Protein AF-A0A1I9G8D0-F1 (afdb_monomer_lite)

Sequence (368 aa):
FCTNLNIDFLTVRLYAGLWVLVISIITVAVDGSRMLRYVTRFTEDIFASLISVIFIAESLRFLYQTFIHNPVANFEFYRHIRQKCELNAFNGERNDSQMMSICNGEPNTALLTTFIMISTFALAYGLRLLRQSYYLGRTLRRALGDFGVLIAIAVVASVAHLLVPDPYLQRLEVPDHFSFTNIEARQHGLFVSAYLPLNQLWVIIVAIVAALLVFILLFVETEITELLLSRKDRCLVKGSGLHWDLLLMGACTLLCSIFGLPWMCAAAVQSLAHCSSLSVPKKTAPGERPGVDYVLEQRVTTIGVSLLMGLFAFGGSYLRLPLASLFGVFLYLGVMNLTGVQFVQRIILFFIPGKYFPDTPYTESVIE

Secondary structure (DSSP, 8-state):
-GGGGT--HHHHHHHHHHHHHHHHHHHHHTTGGGGGGG--HHHHHHHHHHHHHHHHHHHHHHHHHHHHHS----HHHHHHHHHHHHHHHHHT----HHHHHHHT--TTHHHHHHHHHHHHHHHHHHHHHHHHSS-S-HHHHHHHHHSHHHHHHHHHHHHHHHHS-SSSS-B----SS---S-HHHHTTSSSPP----GGGTHHHHHHHHHHHHHHHHHHHHHHHHHHHHS-GGG---SPP-HHHHHHHHHHHHHHHHHHTPPP----HHHHHHHHHHTEEEP-PPTTSPP-EEEE---SHHHHHHHHHHHHHHH-GGG---BHHHHHHHHHHHHHHHHHT-HHHHHHHHTTS-GGG----TTTHHHH-

Organism: Brugia malayi (NCBI:txid6279)

pLDDT: mean 84.12, std 9.57, range [46.19, 97.0]

Foldseek 3Di:
DCVVVVHDPLLLLLLLLVLLLVVLVVCLVVVVLVVCVVVDLVNLLVVLLVVLVVLQVVLVVVLVVLCLLAPADDPVVLVVLLVVVVVCVVVVPPPDPSSVSNNLHDHCQSVVLVVLLQQLLVQLVVLCVLLVDPDDDPVVSLVSNLCRNVVSLVVSQVVCVVVPPDDRFDWDFQDLDDDAPDCVQCVVQFFHDNDDDPVCPVSSVVSSVVSVVVSVVQLVQQSSLQVLLPDVLAVEDDDDDSSVSSSVLSVQSSVCSGRVHDRDHDDNLVSVSVQVSQFDWDPDDPPDDIGTPHGDDDDVVVVVVVVVVVVVSNVRVPRGGRVSSVSSVSNNSSVVSLVPRVVSVVVVVVVPPLVPDDPDPVNVVVVD

InterPro domains:
  IPR003020 Bicarbonate transporter, eukaryotic [PR01231] (33-45)
  IPR003020 Bicarbonate transporter, eukaryotic [PR01231] (54-66)
  IPR003020 Bicarbonate transporter, eukaryotic [PR01231] (146-155)
  IPR003020 Bicarbonate transporter, eukaryotic [PR01231] (216-225)
  IPR003020 Bicarbonate transporter, eukaryotic [PR01231] (230-243)
  IPR003020 Bicarbonate transporter, eukaryotic [PTHR11453] (1-366)
  IPR011531 Bicarbonate transporter-like, transmembrane domain [PF00955] (1-366)

Structure (mmCIF, N/CA/C/O backbone):
data_AF-A0A1I9G8D0-F1
#
_entry.id   AF-A0A1I9G8D0-F1
#
loop_
_atom_site.group_PDB
_atom_site.id
_atom_site.type_symbol
_atom_site.label_atom_id
_atom_site.label_alt_id
_atom_site.label_comp_id
_atom_site.label_asym_id
_atom_site.label_entity_id
_atom_site.label_seq_id
_atom_site.pdbx_PDB_ins_code
_atom_site.Cartn_x
_atom_site.Cartn_y
_atom_site.Cartn_z
_atom_site.occupancy
_atom_site.B_iso_or_equiv
_atom_site.auth_seq_id
_atom_site.auth_comp_id
_atom_site.auth_asym_id
_atom_site.auth_atom_id
_atom_site.pdbx_PDB_model_num
ATOM 1 N N . PHE A 1 1 ? 7.479 12.690 -20.376 1.00 82.00 1 PHE A N 1
ATOM 2 C CA . PHE A 1 1 ? 7.939 14.086 -20.195 1.00 82.00 1 PHE A CA 1
ATOM 3 C C . PHE A 1 1 ? 9.459 14.155 -20.215 1.00 82.00 1 PHE A C 1
ATOM 5 O O . PHE A 1 1 ? 9.991 14.621 -21.210 1.00 82.00 1 PHE A O 1
ATOM 12 N N . CYS A 1 2 ? 10.158 13.622 -19.203 1.00 83.44 2 CYS A N 1
ATOM 13 C CA . CYS A 1 2 ? 11.626 13.701 -19.113 1.00 83.44 2 CYS A CA 1
ATOM 14 C C . CYS A 1 2 ? 12.356 13.093 -20.326 1.00 83.44 2 CYS A C 1
ATOM 16 O O . CYS A 1 2 ? 13.263 13.716 -20.862 1.00 83.44 2 CYS A O 1
ATOM 18 N N . THR A 1 3 ? 11.885 11.944 -20.827 1.00 84.62 3 THR A N 1
ATOM 19 C CA . THR A 1 3 ? 12.408 11.292 -22.044 1.00 84.62 3 THR A CA 1
ATOM 20 C C . THR A 1 3 ? 12.287 12.156 -23.298 1.00 84.62 3 THR A C 1
ATOM 22 O O . THR A 1 3 ? 13.163 12.124 -24.145 1.00 84.62 3 THR A O 1
ATOM 25 N N . ASN A 1 4 ? 11.224 12.955 -23.416 1.00 87.25 4 ASN A N 1
ATOM 26 C CA . ASN A 1 4 ? 10.983 13.789 -24.597 1.00 87.25 4 ASN A CA 1
ATOM 27 C C . ASN A 1 4 ? 11.819 15.075 -24.571 1.00 87.25 4 ASN A C 1
ATOM 29 O O . ASN A 1 4 ? 12.011 15.699 -25.607 1.00 87.25 4 ASN A O 1
ATOM 33 N N . LEU A 1 5 ? 12.282 15.485 -23.388 1.00 83.50 5 LEU A N 1
ATOM 34 C CA . LEU A 1 5 ? 13.085 16.690 -23.185 1.00 83.50 5 LEU A CA 1
ATOM 35 C C . LEU A 1 5 ? 14.582 16.387 -23.012 1.00 83.50 5 LEU A C 1
ATOM 37 O O . LEU A 1 5 ? 15.351 17.318 -22.795 1.00 83.50 5 LEU A O 1
ATOM 41 N N . ASN A 1 6 ? 14.995 15.115 -23.104 1.00 82.88 6 ASN A N 1
ATOM 42 C CA . ASN A 1 6 ? 16.365 14.656 -22.838 1.00 82.88 6 ASN A CA 1
ATOM 43 C C . ASN A 1 6 ? 16.906 15.146 -21.481 1.00 82.88 6 ASN A C 1
ATOM 45 O O . ASN A 1 6 ? 18.046 15.596 -21.378 1.00 82.88 6 ASN A O 1
ATOM 49 N N . ILE A 1 7 ? 16.061 15.093 -20.444 1.00 82.94 7 ILE A N 1
ATOM 50 C CA . ILE A 1 7 ? 16.438 15.440 -19.069 1.00 82.94 7 ILE A CA 1
ATOM 51 C C . ILE A 1 7 ? 16.461 14.166 -18.235 1.00 82.94 7 ILE A C 1
ATOM 53 O O . ILE A 1 7 ? 15.522 13.363 -18.286 1.00 82.94 7 ILE A O 1
ATOM 57 N N . ASP A 1 8 ? 17.485 14.026 -17.397 1.00 84.31 8 ASP A N 1
ATOM 58 C CA . ASP A 1 8 ? 17.560 12.946 -16.424 1.00 84.31 8 ASP A CA 1
ATOM 59 C C . ASP A 1 8 ? 16.394 13.011 -15.434 1.00 84.31 8 ASP A C 1
ATOM 61 O O . ASP A 1 8 ? 16.279 13.916 -14.602 1.00 84.31 8 ASP A O 1
ATOM 65 N N . PHE A 1 9 ? 15.523 12.001 -15.499 1.00 86.31 9 PHE A N 1
ATOM 66 C CA . PHE A 1 9 ? 14.363 11.868 -14.613 1.00 86.31 9 PHE A CA 1
ATOM 67 C C . PHE A 1 9 ? 14.757 11.941 -13.133 1.00 86.31 9 PHE A C 1
ATOM 69 O O . PHE A 1 9 ? 14.052 12.545 -12.325 1.00 86.31 9 PHE A O 1
ATOM 76 N N . LEU A 1 10 ? 15.900 11.345 -12.789 1.00 86.62 10 LEU A N 1
ATOM 77 C CA . LEU A 1 10 ? 16.381 11.259 -11.418 1.00 86.62 10 LEU A CA 1
ATOM 78 C C . LEU A 1 10 ? 16.769 12.635 -10.856 1.00 86.62 10 LEU A C 1
ATOM 80 O O . LEU A 1 10 ? 16.468 12.939 -9.704 1.00 86.62 10 LEU A O 1
ATOM 84 N N . THR A 1 11 ? 17.342 13.490 -11.700 1.00 87.31 11 THR A N 1
ATOM 85 C CA . THR A 1 11 ? 17.692 14.870 -11.366 1.00 87.31 11 THR A CA 1
ATOM 86 C C . THR A 1 11 ? 16.435 15.708 -11.149 1.00 87.31 11 THR A C 1
ATOM 88 O O . THR A 1 11 ? 16.300 16.342 -10.106 1.00 87.31 11 THR A O 1
ATOM 91 N N . VAL A 1 12 ? 15.449 15.643 -12.055 1.00 89.06 12 VAL A N 1
ATOM 92 C CA . VAL A 1 12 ? 14.153 16.344 -11.887 1.00 89.06 12 VAL A CA 1
ATOM 93 C C . VAL A 1 12 ? 13.463 15.929 -10.589 1.00 89.06 12 VAL A C 1
ATOM 95 O O . VAL A 1 12 ? 12.947 16.769 -9.852 1.00 89.06 12 VAL A O 1
ATOM 98 N N . ARG A 1 13 ? 13.491 14.630 -10.283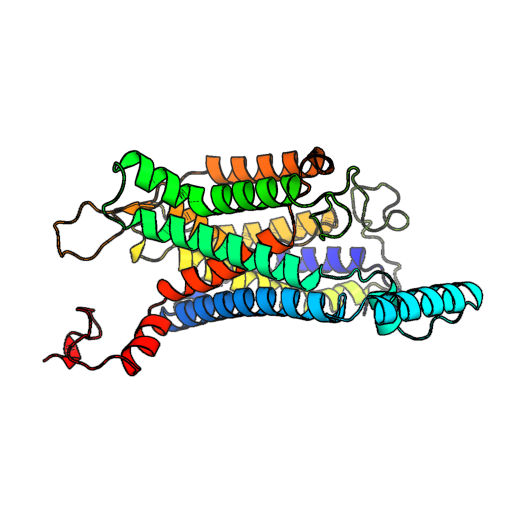 1.00 90.62 13 ARG A N 1
ATOM 99 C CA . ARG A 1 13 ? 12.946 14.072 -9.047 1.00 90.62 13 ARG A CA 1
ATOM 100 C C . ARG A 1 13 ? 13.648 14.623 -7.802 1.00 90.62 13 ARG A C 1
ATOM 102 O O . ARG A 1 13 ? 12.980 14.878 -6.798 1.00 90.62 13 ARG A O 1
ATOM 109 N N . LEU A 1 14 ? 14.966 14.820 -7.845 1.00 91.38 14 LEU A N 1
ATOM 110 C CA . LEU A 1 14 ? 15.706 15.426 -6.739 1.00 91.38 14 LEU A CA 1
ATOM 111 C C . LEU A 1 14 ? 15.190 16.838 -6.441 1.00 91.38 14 LEU A C 1
ATOM 113 O O . LEU A 1 14 ? 14.827 17.118 -5.298 1.00 91.38 14 LEU A O 1
ATOM 117 N N . TYR A 1 15 ? 15.065 17.687 -7.465 1.00 92.75 15 TYR A N 1
ATOM 118 C CA . TYR A 1 15 ? 14.532 19.045 -7.294 1.00 92.75 15 TYR A CA 1
ATOM 119 C C . TYR A 1 15 ? 13.072 19.052 -6.861 1.00 92.75 15 TYR A C 1
ATOM 121 O O . TYR A 1 15 ? 12.703 19.843 -5.998 1.00 92.75 15 TYR A O 1
ATOM 129 N N . ALA A 1 16 ? 12.246 18.153 -7.401 1.00 94.06 16 ALA A N 1
ATOM 130 C CA . ALA A 1 16 ? 10.866 18.021 -6.954 1.00 94.06 16 ALA A CA 1
ATOM 131 C C . ALA A 1 16 ? 10.793 17.654 -5.459 1.00 94.06 16 ALA A C 1
ATOM 133 O O . ALA A 1 16 ? 10.032 18.270 -4.724 1.00 94.06 16 ALA A O 1
ATOM 134 N N . GLY A 1 17 ? 11.631 16.724 -4.984 1.00 95.38 17 GLY A N 1
ATOM 135 C CA . GLY A 1 17 ? 11.708 16.366 -3.561 1.00 95.38 17 GLY A CA 1
ATOM 136 C C . GLY A 1 17 ? 12.188 17.515 -2.666 1.00 95.38 17 GLY A C 1
ATOM 137 O O . GLY A 1 17 ? 11.667 17.698 -1.569 1.00 95.38 17 GLY A O 1
ATOM 138 N N . LEU A 1 18 ? 13.126 18.338 -3.147 1.00 95.31 18 LEU A N 1
ATOM 139 C CA . LEU A 1 18 ? 13.553 19.555 -2.448 1.00 95.31 18 LEU A CA 1
ATOM 140 C C . LEU A 1 18 ? 12.402 20.557 -2.321 1.00 95.31 18 LEU A C 1
ATOM 142 O O . LEU A 1 18 ? 12.164 21.085 -1.235 1.00 95.31 18 LEU A O 1
ATOM 146 N N . TRP A 1 19 ? 11.652 20.780 -3.400 1.00 96.94 19 TRP A N 1
ATOM 147 C CA . TRP A 1 19 ? 10.475 21.643 -3.366 1.00 96.94 19 TRP A CA 1
ATOM 148 C C . TRP A 1 19 ? 9.369 21.095 -2.462 1.00 96.94 19 TRP A C 1
ATOM 150 O O . TRP A 1 19 ? 8.751 21.883 -1.754 1.00 96.94 19 TRP A O 1
ATOM 160 N N . VAL A 1 20 ? 9.157 19.775 -2.411 1.00 96.81 20 VAL A N 1
ATOM 161 C CA . VAL A 1 20 ? 8.205 19.152 -1.472 1.00 96.81 20 VAL A CA 1
ATOM 162 C C . VAL A 1 20 ? 8.574 19.474 -0.019 1.00 96.81 20 VAL A C 1
ATOM 164 O O . VAL A 1 20 ? 7.690 19.868 0.737 1.00 96.81 20 VAL A O 1
ATOM 167 N N . LEU A 1 21 ? 9.857 19.401 0.364 1.00 97.00 21 LEU A N 1
ATOM 168 C CA . LEU A 1 21 ? 10.302 19.793 1.711 1.00 97.00 21 LEU A CA 1
ATOM 169 C C . LEU A 1 21 ? 10.065 21.287 1.993 1.00 97.00 21 LEU A C 1
ATOM 171 O O . LEU A 1 21 ? 9.623 21.663 3.079 1.00 97.00 21 LEU A O 1
ATOM 175 N N . VAL A 1 22 ? 10.356 22.161 1.028 1.00 96.88 22 VAL A N 1
ATOM 176 C CA . VAL A 1 22 ? 10.119 23.606 1.191 1.00 96.88 22 VAL A CA 1
ATOM 177 C C . VAL A 1 22 ? 8.625 23.886 1.371 1.00 96.88 22 VAL A C 1
ATOM 179 O O . VAL A 1 22 ? 8.236 24.599 2.296 1.00 96.88 22 VAL A O 1
ATOM 182 N N . ILE A 1 23 ? 7.778 23.282 0.534 1.00 96.31 23 ILE A N 1
ATOM 183 C CA . ILE A 1 23 ? 6.320 23.421 0.613 1.00 96.31 23 ILE A CA 1
ATOM 184 C C . ILE A 1 23 ? 5.792 22.851 1.938 1.00 96.31 23 ILE A C 1
ATOM 186 O O . ILE A 1 23 ? 4.929 23.479 2.554 1.00 96.31 23 ILE A O 1
ATOM 190 N N . SER A 1 24 ? 6.323 21.725 2.430 1.00 95.25 24 SER A N 1
ATOM 191 C CA . SER A 1 24 ? 5.909 21.164 3.722 1.00 95.25 24 SER A CA 1
ATOM 192 C C . SER A 1 24 ? 6.257 22.093 4.885 1.00 95.25 24 SER A C 1
ATOM 194 O O . SER A 1 24 ? 5.410 22.319 5.744 1.00 95.25 24 SER A O 1
ATOM 196 N N . ILE A 1 25 ? 7.454 22.697 4.895 1.00 96.25 25 ILE A N 1
ATOM 197 C CA . ILE A 1 25 ? 7.856 23.669 5.930 1.00 96.25 25 ILE A CA 1
ATOM 198 C C . ILE A 1 25 ? 6.930 24.891 5.917 1.00 96.25 25 ILE A C 1
ATOM 200 O O . ILE A 1 25 ? 6.445 25.303 6.971 1.00 96.25 25 ILE A O 1
ATOM 204 N N . ILE A 1 26 ? 6.646 25.444 4.733 1.00 95.88 26 ILE A N 1
ATOM 205 C CA . ILE A 1 26 ? 5.729 26.586 4.587 1.00 95.88 26 ILE A CA 1
ATOM 206 C C . ILE A 1 26 ? 4.328 26.211 5.082 1.00 95.88 26 ILE A C 1
ATOM 208 O O . ILE A 1 26 ? 3.710 26.968 5.824 1.00 95.88 26 ILE A O 1
ATOM 212 N N . THR A 1 27 ? 3.838 25.028 4.718 1.00 94.50 27 THR A N 1
ATOM 213 C CA . THR A 1 27 ? 2.502 24.563 5.113 1.00 94.50 27 THR A CA 1
ATOM 214 C C . THR A 1 27 ? 2.399 24.363 6.625 1.00 94.50 27 THR A C 1
ATOM 216 O O . THR A 1 27 ? 1.397 24.754 7.221 1.00 94.50 27 THR A O 1
ATOM 219 N N . VAL A 1 28 ? 3.439 23.819 7.268 1.00 94.44 28 VAL A N 1
ATOM 220 C CA . VAL A 1 28 ? 3.506 23.707 8.734 1.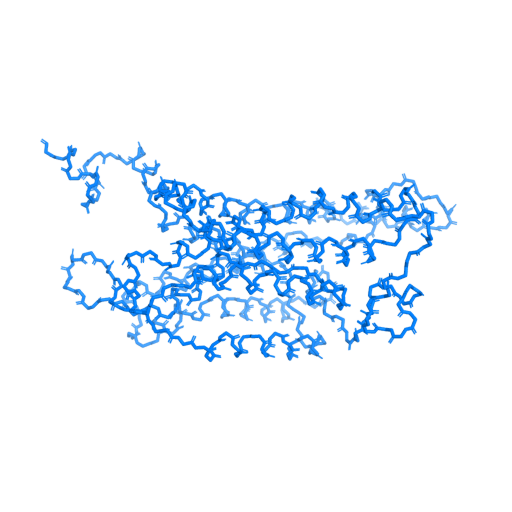00 94.44 28 VAL A CA 1
ATOM 221 C C . VAL A 1 28 ? 3.508 25.090 9.388 1.00 94.44 28 VAL A C 1
ATOM 223 O O . VAL A 1 28 ? 2.783 25.286 10.358 1.00 94.44 28 VAL A O 1
ATOM 226 N N . ALA A 1 29 ? 4.261 26.052 8.845 1.00 94.81 29 ALA A N 1
ATOM 227 C CA . ALA A 1 29 ? 4.336 27.415 9.378 1.00 94.81 29 ALA A CA 1
ATOM 228 C C . ALA A 1 29 ? 3.012 28.198 9.266 1.00 94.81 29 ALA A C 1
ATOM 230 O O . ALA A 1 29 ? 2.778 29.115 10.049 1.00 94.81 29 ALA A O 1
ATOM 231 N N . VAL A 1 30 ? 2.152 27.846 8.304 1.00 94.50 30 VAL A N 1
ATOM 232 C CA . VAL A 1 30 ? 0.836 28.476 8.068 1.00 94.50 30 VAL A CA 1
ATOM 233 C C . VAL A 1 30 ? -0.307 27.705 8.761 1.00 94.50 30 VAL A C 1
ATOM 235 O O . VAL A 1 30 ? -1.481 27.967 8.515 1.00 94.50 30 VAL A O 1
ATOM 238 N N . ASP A 1 31 ? 0.004 26.751 9.641 1.00 90.62 31 ASP A N 1
ATOM 239 C CA . ASP A 1 31 ? -0.982 25.876 10.288 1.00 90.62 31 ASP A CA 1
ATOM 240 C C . ASP A 1 31 ? -1.882 25.118 9.292 1.00 90.62 31 ASP A C 1
ATOM 242 O O . ASP A 1 31 ? -3.102 25.007 9.465 1.00 90.62 31 ASP A O 1
ATOM 246 N N . GLY A 1 32 ? -1.285 24.553 8.236 1.00 84.75 32 GLY A N 1
ATOM 247 C CA . GLY A 1 32 ? -2.007 23.797 7.206 1.00 84.75 32 GLY A CA 1
ATOM 248 C C . GLY A 1 32 ? -2.846 22.629 7.745 1.00 84.75 32 GLY A C 1
ATOM 249 O O . GLY A 1 32 ? -3.901 22.323 7.187 1.00 84.75 32 GLY A O 1
ATOM 250 N N . SER A 1 33 ? -2.465 22.058 8.893 1.00 79.88 33 SER A N 1
ATOM 251 C CA . SER A 1 33 ? -3.223 21.018 9.612 1.00 79.88 33 SER A CA 1
ATOM 252 C C . SER A 1 33 ? -4.650 21.456 9.983 1.00 79.88 33 SER A C 1
ATOM 254 O O . SER A 1 33 ? -5.545 20.625 10.151 1.00 79.88 33 SER A O 1
ATOM 256 N N . ARG A 1 34 ? -4.933 22.768 10.046 1.00 83.44 34 ARG A N 1
ATOM 257 C CA . ARG A 1 34 ? -6.289 23.288 10.277 1.00 83.44 34 ARG A CA 1
ATOM 258 C C . ARG A 1 34 ? -7.274 22.878 9.178 1.00 83.44 34 ARG A C 1
ATOM 260 O O . ARG A 1 34 ? -8.470 22.782 9.471 1.00 83.44 34 ARG A O 1
ATOM 267 N N . MET A 1 35 ? -6.805 22.597 7.957 1.00 81.62 35 MET A N 1
ATOM 268 C CA . MET A 1 35 ? -7.656 22.109 6.862 1.00 81.62 35 MET A CA 1
ATOM 269 C C . MET A 1 35 ? -8.373 20.796 7.208 1.00 81.62 35 MET A C 1
ATOM 271 O O . MET A 1 35 ? -9.460 20.532 6.700 1.00 81.62 35 MET A O 1
ATOM 275 N N . LEU A 1 36 ? -7.835 20.013 8.141 1.00 79.12 36 LEU A N 1
ATOM 276 C CA . LEU A 1 36 ? -8.394 18.722 8.538 1.00 79.12 36 LEU A CA 1
ATOM 277 C C . LEU A 1 36 ? -9.694 18.819 9.312 1.00 79.12 36 LEU A C 1
ATOM 279 O O . LEU A 1 36 ? -10.459 17.863 9.342 1.00 79.12 36 LEU A O 1
ATOM 283 N N . ARG A 1 37 ? -10.015 19.996 9.856 1.00 79.06 37 ARG A N 1
ATOM 284 C CA . ARG A 1 37 ? -11.331 20.240 10.460 1.00 79.06 37 ARG A CA 1
ATOM 285 C C . ARG A 1 37 ? -12.471 20.150 9.443 1.00 79.06 37 ARG A C 1
ATOM 287 O O . ARG A 1 37 ? -13.614 19.970 9.851 1.00 79.06 37 ARG A O 1
ATOM 294 N N . TYR A 1 38 ? -12.178 20.290 8.148 1.00 84.81 38 TYR A N 1
ATOM 295 C CA . TYR A 1 38 ? -13.169 20.129 7.082 1.00 84.81 38 TYR A CA 1
ATOM 296 C C . TYR A 1 38 ? -13.397 18.666 6.695 1.00 84.81 38 TYR A C 1
ATOM 298 O O . TYR A 1 38 ? -14.419 18.352 6.084 1.00 84.81 38 TYR A O 1
ATOM 306 N N . VAL A 1 39 ? -12.478 17.766 7.057 1.00 84.31 39 VAL A N 1
ATOM 307 C CA . VAL A 1 39 ? -12.653 16.332 6.845 1.00 84.31 39 VAL A CA 1
ATOM 308 C C . VAL A 1 39 ? -13.607 15.823 7.919 1.00 84.31 39 VAL A C 1
ATOM 310 O O . VAL A 1 39 ? -13.335 15.877 9.116 1.00 84.31 39 VAL A O 1
ATOM 313 N N . THR A 1 40 ? -14.774 15.367 7.481 1.00 87.31 40 THR A N 1
ATOM 314 C CA . THR A 1 40 ? -15.805 14.817 8.361 1.00 87.31 40 THR A CA 1
ATOM 315 C C . THR A 1 40 ? -15.819 13.295 8.273 1.00 87.31 40 THR A C 1
ATOM 317 O O . THR A 1 40 ? -15.273 12.688 7.348 1.00 87.31 40 THR A O 1
ATOM 320 N N . ARG A 1 41 ? -16.548 12.655 9.192 1.00 81.19 41 ARG A N 1
ATOM 321 C CA . ARG A 1 41 ? -16.787 11.205 9.159 1.00 81.19 41 ARG A CA 1
ATOM 322 C C . ARG A 1 41 ? -17.307 10.717 7.802 1.00 81.19 41 ARG A C 1
ATOM 324 O O . ARG A 1 41 ? -16.972 9.621 7.372 1.00 81.19 41 ARG A O 1
ATOM 331 N N . PHE A 1 42 ? -18.113 11.533 7.124 1.00 84.50 42 PHE A N 1
ATOM 332 C CA . PHE A 1 42 ? -18.657 11.199 5.813 1.00 84.50 42 PHE A CA 1
ATOM 333 C C . PHE A 1 42 ? -17.559 11.061 4.752 1.00 84.50 42 PHE A C 1
ATOM 335 O O . PHE A 1 42 ? -17.514 10.059 4.042 1.00 84.50 42 PHE A O 1
ATOM 342 N N . THR A 1 43 ? -16.638 12.025 4.680 1.00 85.62 43 THR A N 1
ATOM 343 C CA . THR A 1 43 ? -15.519 11.985 3.726 1.00 85.62 43 THR A CA 1
ATOM 344 C C . THR A 1 43 ? -14.548 10.845 4.027 1.00 85.62 43 THR A C 1
ATOM 346 O O . THR A 1 43 ? -14.072 10.192 3.102 1.00 85.62 43 THR A O 1
ATOM 349 N N . GLU A 1 44 ? -14.307 10.550 5.307 1.00 81.62 44 GLU A N 1
ATOM 350 C CA . GLU A 1 44 ? -13.475 9.414 5.722 1.00 81.62 44 GLU A CA 1
ATOM 351 C C . GLU A 1 44 ? -14.062 8.066 5.286 1.00 81.62 44 GLU A C 1
ATOM 353 O O . GLU A 1 44 ? -13.350 7.211 4.759 1.00 81.62 44 GLU A O 1
ATOM 358 N N . ASP A 1 45 ? -15.365 7.870 5.494 1.00 84.88 45 ASP A N 1
ATOM 359 C CA . ASP A 1 45 ? -16.049 6.630 5.134 1.00 84.88 45 ASP A CA 1
ATOM 360 C C . ASP A 1 45 ? -16.112 6.442 3.608 1.00 84.88 45 ASP A C 1
ATOM 362 O O . ASP A 1 45 ? -15.931 5.322 3.122 1.00 84.88 45 ASP A O 1
ATOM 366 N N . ILE A 1 46 ? -16.278 7.529 2.840 1.00 88.19 46 ILE A N 1
ATOM 367 C CA . ILE A 1 46 ? -16.156 7.494 1.373 1.00 88.19 46 ILE A CA 1
ATOM 368 C C . ILE A 1 46 ? -14.752 7.048 0.973 1.00 88.19 46 ILE A C 1
ATOM 370 O O . ILE A 1 46 ? -14.618 6.128 0.167 1.00 88.19 46 ILE A O 1
ATOM 374 N N . PHE A 1 47 ? -13.710 7.644 1.551 1.00 84.62 47 PHE A N 1
ATOM 375 C CA . PHE A 1 47 ? -12.327 7.305 1.225 1.00 84.62 47 PHE A CA 1
ATOM 376 C C . PHE A 1 47 ? -11.997 5.840 1.549 1.00 84.62 47 PHE A C 1
ATOM 378 O O . PHE A 1 47 ? -11.452 5.121 0.710 1.00 84.62 47 PHE A O 1
ATOM 385 N N . ALA A 1 48 ? -12.410 5.355 2.724 1.00 81.88 48 ALA A N 1
ATOM 386 C CA . ALA A 1 48 ? -12.246 3.954 3.107 1.00 81.88 48 ALA A CA 1
ATOM 387 C C . ALA A 1 48 ? -12.998 3.000 2.158 1.00 81.88 48 ALA A C 1
ATOM 389 O O . ALA A 1 48 ? -12.466 1.949 1.781 1.00 81.88 48 ALA A O 1
ATOM 390 N N . SER A 1 49 ? -14.213 3.367 1.732 1.00 86.75 49 SER A N 1
ATOM 391 C CA . SER A 1 49 ? -14.976 2.584 0.753 1.00 86.75 49 SER A CA 1
ATOM 392 C C . SER A 1 49 ? -14.305 2.569 -0.626 1.00 86.75 49 SER A C 1
ATOM 394 O O . SER A 1 49 ? -14.186 1.503 -1.227 1.00 86.75 49 SER A O 1
ATOM 396 N N . LEU A 1 50 ? -13.774 3.709 -1.082 1.00 89.06 50 LEU A N 1
ATOM 397 C CA . LEU A 1 50 ? -13.079 3.842 -2.360 1.00 89.06 50 LEU A CA 1
ATOM 398 C C . LEU A 1 50 ? -11.830 2.960 -2.409 1.00 89.06 50 LEU A C 1
ATOM 400 O O . LEU A 1 50 ? -11.672 2.187 -3.350 1.00 89.06 50 LEU A O 1
ATOM 404 N N . ILE A 1 51 ? -10.976 3.012 -1.380 1.00 86.81 51 ILE A N 1
ATOM 405 C CA . ILE A 1 51 ? -9.778 2.160 -1.318 1.00 86.81 51 ILE A CA 1
ATOM 406 C C . ILE A 1 51 ? -10.162 0.677 -1.345 1.00 86.81 51 ILE A C 1
ATOM 408 O O . ILE A 1 51 ? -9.527 -0.130 -2.022 1.00 86.81 51 ILE A O 1
ATOM 412 N N . SER A 1 52 ? -11.222 0.308 -0.629 1.00 87.69 52 SER A N 1
ATOM 413 C CA . SER A 1 52 ? -11.689 -1.077 -0.596 1.00 87.69 52 SER A CA 1
ATOM 414 C C . SER A 1 52 ? -12.175 -1.553 -1.969 1.00 87.69 52 SER A C 1
ATOM 416 O O . SER A 1 52 ? -11.847 -2.664 -2.385 1.00 87.69 52 SER A O 1
ATOM 418 N N . VAL A 1 53 ? -12.896 -0.698 -2.703 1.00 90.94 53 VAL A N 1
ATOM 419 C CA . VAL A 1 53 ? -13.314 -0.967 -4.088 1.00 90.94 53 VAL A CA 1
ATOM 420 C C . VAL A 1 53 ? -12.104 -1.092 -5.012 1.00 90.94 53 VAL A C 1
ATOM 422 O O . VAL A 1 53 ? -12.078 -2.006 -5.832 1.00 90.94 53 VAL A O 1
ATOM 425 N N . ILE A 1 54 ? -11.081 -0.246 -4.851 1.00 92.38 54 ILE A N 1
ATOM 426 C CA . ILE A 1 54 ? -9.830 -0.339 -5.618 1.00 92.38 54 ILE A CA 1
ATOM 427 C C . ILE A 1 54 ? -9.148 -1.693 -5.383 1.00 92.38 54 ILE A C 1
ATOM 429 O O . ILE A 1 54 ? -8.764 -2.339 -6.351 1.00 92.38 54 ILE A O 1
ATOM 433 N N . PHE A 1 55 ? -9.053 -2.180 -4.141 1.00 90.56 55 PHE A N 1
ATOM 434 C CA . PHE A 1 55 ? -8.450 -3.496 -3.872 1.00 90.56 55 PHE A CA 1
ATOM 435 C C . PHE A 1 55 ? -9.221 -4.661 -4.499 1.00 90.56 55 PHE A C 1
ATOM 437 O O . PHE A 1 55 ? -8.610 -5.591 -5.037 1.00 90.56 55 PHE A O 1
ATOM 444 N N . ILE A 1 56 ? -10.556 -4.616 -4.455 1.00 92.88 56 ILE A N 1
ATOM 445 C CA . ILE A 1 56 ? -11.399 -5.624 -5.111 1.00 92.88 56 ILE A CA 1
ATOM 446 C C . ILE A 1 56 ? -11.200 -5.554 -6.631 1.00 92.88 56 ILE A C 1
ATOM 448 O O . ILE A 1 56 ? -10.970 -6.584 -7.266 1.00 92.88 56 ILE A O 1
ATOM 452 N N . ALA A 1 57 ? -11.232 -4.350 -7.207 1.00 94.88 57 ALA A N 1
ATOM 453 C CA . ALA A 1 57 ? -11.051 -4.132 -8.638 1.00 94.88 57 ALA A CA 1
ATOM 454 C C . ALA A 1 57 ? -9.669 -4.587 -9.123 1.00 94.88 57 ALA A C 1
ATOM 456 O O . ALA A 1 57 ? -9.583 -5.239 -10.158 1.00 94.88 57 ALA A O 1
ATOM 457 N N . GLU A 1 58 ? -8.605 -4.314 -8.367 1.00 93.62 58 GLU A N 1
ATOM 458 C CA . GLU A 1 58 ? -7.244 -4.726 -8.717 1.00 93.62 58 GLU A CA 1
ATOM 459 C C . GLU A 1 58 ? -7.082 -6.251 -8.665 1.00 93.62 58 GLU A C 1
ATOM 461 O O . GLU A 1 58 ? -6.477 -6.847 -9.555 1.00 93.62 58 GLU A O 1
ATOM 466 N N . SER A 1 59 ? -7.712 -6.909 -7.687 1.00 93.94 59 SER A N 1
ATOM 467 C CA . SER A 1 59 ? -7.730 -8.377 -7.600 1.00 93.94 59 SER A CA 1
ATOM 468 C C . SER A 1 59 ? -8.455 -9.010 -8.795 1.00 93.94 59 SER A C 1
ATOM 470 O O . SER A 1 59 ? -7.974 -9.981 -9.380 1.00 93.94 59 SER A O 1
ATOM 472 N N . LEU A 1 60 ? -9.588 -8.430 -9.211 1.00 95.31 60 LEU A N 1
ATOM 473 C CA . LEU A 1 60 ? -10.320 -8.867 -10.405 1.00 95.31 60 LEU A CA 1
ATOM 474 C C . LEU A 1 60 ? -9.563 -8.546 -11.700 1.00 95.31 60 LEU A C 1
ATOM 476 O O . LEU A 1 60 ? -9.570 -9.353 -12.629 1.00 95.31 60 LEU A O 1
ATOM 480 N N . ARG A 1 61 ? -8.882 -7.397 -11.766 1.00 95.12 61 ARG A N 1
ATOM 481 C CA . ARG A 1 61 ? -8.052 -6.997 -12.907 1.00 95.12 61 ARG A CA 1
ATOM 482 C C . ARG A 1 61 ? -6.885 -7.957 -13.099 1.00 95.12 61 ARG A C 1
ATOM 484 O O . ARG A 1 61 ? -6.652 -8.379 -14.229 1.00 95.12 61 ARG A O 1
ATOM 491 N N . PHE A 1 62 ? -6.196 -8.330 -12.022 1.00 92.94 62 PHE A N 1
ATOM 492 C CA . PHE A 1 62 ? -5.131 -9.330 -12.055 1.00 92.94 62 PHE A CA 1
ATOM 493 C C . PHE A 1 62 ? -5.640 -10.672 -12.604 1.00 92.94 62 PHE A C 1
ATOM 495 O O . PHE A 1 62 ? -5.023 -11.262 -13.496 1.00 92.94 62 PHE A O 1
ATOM 502 N N . LEU A 1 63 ? -6.806 -11.123 -12.131 1.00 92.12 63 LEU A N 1
ATOM 503 C CA . LEU A 1 63 ? -7.442 -12.341 -12.627 1.00 92.12 63 LEU A CA 1
ATOM 504 C C . LEU A 1 63 ? -7.746 -12.236 -14.127 1.00 92.12 63 LEU A C 1
ATOM 506 O O . LEU A 1 63 ? -7.350 -13.101 -14.904 1.00 92.12 63 LEU A O 1
ATOM 510 N N . TYR A 1 64 ? -8.392 -11.148 -14.543 1.00 92.75 64 TYR A N 1
ATOM 511 C CA . TYR A 1 64 ? -8.749 -10.892 -15.937 1.00 92.75 64 TYR A CA 1
ATOM 512 C C . TYR A 1 64 ? -7.522 -10.851 -16.859 1.00 92.75 64 TYR A C 1
ATOM 514 O O . TYR A 1 64 ? -7.509 -11.506 -17.900 1.00 92.75 64 TYR A O 1
ATOM 522 N N . GLN A 1 65 ? -6.460 -10.148 -16.457 1.00 90.25 65 GLN A N 1
ATOM 523 C CA . GLN A 1 65 ? -5.193 -10.128 -17.192 1.00 90.25 65 GLN A CA 1
ATOM 524 C C . GLN A 1 65 ? -4.592 -11.533 -17.298 1.00 90.25 65 GLN A C 1
ATOM 526 O O . GLN A 1 65 ? -4.143 -11.925 -18.372 1.00 90.25 65 GLN A O 1
ATOM 531 N N . THR A 1 66 ? -4.659 -12.330 -16.231 1.00 89.00 66 THR A N 1
ATOM 532 C CA . THR A 1 66 ? -4.175 -13.718 -16.244 1.00 89.00 66 THR A CA 1
ATOM 533 C C . THR A 1 66 ? -4.933 -14.589 -17.252 1.00 89.00 66 THR A C 1
ATOM 535 O O . THR A 1 66 ? -4.303 -15.401 -17.929 1.00 89.00 66 THR A O 1
ATOM 538 N N . PHE A 1 67 ? -6.249 -14.397 -17.408 1.00 89.69 67 PHE A N 1
ATOM 539 C CA . PHE A 1 67 ? -7.054 -15.084 -18.431 1.00 89.69 67 PHE A CA 1
ATOM 540 C C . PHE A 1 67 ? -6.748 -14.624 -19.859 1.00 89.69 67 PHE A C 1
ATOM 542 O O . PHE A 1 67 ? -6.840 -15.431 -20.780 1.00 89.69 67 PHE A O 1
ATOM 549 N N . ILE A 1 68 ? -6.375 -13.356 -20.058 1.00 87.62 68 ILE A N 1
ATOM 550 C CA . ILE A 1 68 ? -5.925 -12.870 -21.371 1.00 87.62 68 ILE A CA 1
ATOM 551 C C . ILE A 1 68 ? -4.569 -13.484 -21.730 1.00 87.62 68 ILE A C 1
ATOM 553 O O . ILE A 1 68 ? -4.376 -13.923 -22.861 1.00 87.62 68 ILE A O 1
ATOM 557 N N . HIS A 1 69 ? -3.638 -13.525 -20.774 1.00 84.44 69 HIS A N 1
ATOM 558 C CA . HIS A 1 69 ? -2.311 -14.108 -20.979 1.00 84.44 69 HIS A CA 1
ATOM 559 C C . HIS A 1 69 ? -2.364 -15.635 -21.150 1.00 84.44 69 HIS A C 1
ATOM 561 O O . HIS A 1 69 ? -1.582 -16.195 -21.913 1.00 84.44 69 HIS A O 1
ATOM 567 N N . ASN A 1 70 ? -3.298 -16.308 -20.471 1.00 85.88 70 ASN A N 1
ATOM 568 C CA . ASN A 1 70 ? -3.460 -17.763 -20.492 1.00 85.88 70 ASN A CA 1
ATOM 569 C C . ASN A 1 70 ? -4.924 -18.131 -20.814 1.00 85.88 70 ASN A C 1
ATOM 571 O O . ASN A 1 70 ? -5.678 -18.492 -19.903 1.00 85.88 70 ASN A O 1
ATOM 575 N N . PRO A 1 71 ? -5.360 -18.016 -22.082 1.00 86.38 71 PRO A N 1
ATOM 576 C CA . PRO A 1 71 ? -6.741 -18.298 -22.463 1.00 86.38 71 PRO A CA 1
ATOM 577 C C . PRO A 1 71 ? -7.079 -19.782 -22.290 1.00 86.38 71 PRO A C 1
ATOM 579 O O . PRO A 1 71 ? -6.313 -20.657 -22.676 1.00 86.38 71 PRO A O 1
ATOM 582 N N . VAL A 1 72 ? -8.264 -20.087 -21.759 1.00 86.94 72 VAL A N 1
ATOM 583 C CA . VAL A 1 72 ? -8.713 -21.478 -21.599 1.00 86.94 72 VAL A CA 1
ATOM 584 C C . VAL A 1 72 ? -9.059 -22.055 -22.973 1.00 86.94 72 VAL A C 1
ATOM 586 O O . VAL A 1 72 ? -10.136 -21.808 -23.510 1.00 86.94 72 VAL A O 1
ATOM 589 N N . ALA A 1 73 ? -8.122 -22.803 -23.547 1.00 84.81 73 ALA A N 1
ATOM 590 C CA . ALA A 1 73 ? -8.239 -23.389 -24.875 1.00 84.81 73 ALA A CA 1
ATOM 591 C C . ALA A 1 73 ? -7.668 -24.813 -24.924 1.00 84.81 73 ALA A C 1
ATOM 593 O O . ALA A 1 73 ? -6.933 -25.250 -24.037 1.00 84.81 73 ALA A O 1
ATOM 594 N N . ASN A 1 74 ? -8.011 -25.540 -25.989 1.00 85.31 74 ASN A N 1
ATOM 595 C CA . ASN A 1 74 ? -7.537 -26.904 -26.216 1.00 85.31 74 ASN A CA 1
ATOM 596 C C . ASN A 1 74 ? -6.025 -26.943 -26.480 1.00 85.31 74 ASN A C 1
ATOM 598 O O . ASN A 1 74 ? -5.426 -25.975 -26.945 1.00 85.31 74 ASN A O 1
ATOM 602 N N . PHE A 1 75 ? -5.412 -28.107 -26.275 1.00 82.88 75 PHE A N 1
ATOM 603 C CA . PHE A 1 75 ? -3.979 -28.308 -26.511 1.00 82.88 75 PHE A CA 1
ATOM 604 C C . PHE A 1 75 ? -3.527 -27.928 -27.937 1.00 82.88 75 PHE A C 1
ATOM 606 O O . PHE A 1 75 ? -2.458 -27.346 -28.117 1.00 82.88 75 PHE A O 1
ATOM 613 N N . GLU A 1 76 ? -4.354 -28.188 -28.955 1.00 84.94 76 GLU A N 1
ATOM 614 C CA . GLU A 1 76 ? -4.052 -27.821 -30.348 1.00 84.94 76 GLU A CA 1
ATOM 615 C C . GLU A 1 76 ? -3.893 -26.309 -30.549 1.00 84.94 76 GLU A C 1
ATOM 617 O O . GLU A 1 76 ? -3.014 -25.875 -31.294 1.00 84.94 76 GLU A O 1
ATOM 622 N N . PHE A 1 77 ? -4.686 -25.500 -29.842 1.00 85.38 77 PHE A N 1
ATOM 623 C CA . PHE A 1 77 ? -4.589 -24.042 -29.890 1.00 85.38 77 PHE A CA 1
ATOM 624 C C . PHE A 1 77 ? -3.219 -23.564 -29.395 1.00 85.38 77 PHE A C 1
ATOM 626 O O . PHE A 1 77 ? -2.548 -22.790 -30.081 1.00 85.38 77 PHE A O 1
ATOM 633 N N . TYR A 1 78 ? -2.761 -24.088 -28.255 1.00 81.62 78 TYR A N 1
ATOM 634 C CA . TYR A 1 78 ? -1.446 -23.760 -27.698 1.00 81.62 78 TYR A CA 1
ATOM 635 C C . TYR A 1 78 ? -0.300 -24.216 -28.607 1.00 81.62 78 TYR A C 1
ATOM 637 O O . TYR A 1 78 ? 0.664 -23.474 -28.804 1.00 81.62 78 TYR A O 1
ATOM 645 N N . ARG A 1 79 ? -0.421 -25.393 -29.234 1.00 83.81 79 ARG A N 1
ATOM 646 C CA . ARG A 1 79 ? 0.572 -25.889 -30.200 1.00 83.81 79 ARG A CA 1
ATOM 647 C C . ARG A 1 79 ? 0.699 -24.966 -31.416 1.00 83.81 79 ARG A C 1
ATOM 649 O O . ARG A 1 79 ? 1.814 -24.637 -31.816 1.00 83.81 79 ARG A O 1
ATOM 656 N N . HIS A 1 80 ? -0.428 -24.521 -31.975 1.00 84.81 80 HIS A N 1
ATOM 657 C CA . HIS A 1 80 ? -0.442 -23.600 -33.113 1.00 84.81 80 HIS A CA 1
ATOM 658 C C . HIS A 1 80 ? 0.157 -22.234 -32.777 1.00 84.81 80 HIS A C 1
ATOM 660 O O . HIS A 1 80 ? 0.885 -21.669 -33.596 1.00 84.81 80 HIS A O 1
ATOM 666 N N . ILE A 1 81 ? -0.131 -21.700 -31.589 1.00 82.50 81 ILE A N 1
ATOM 667 C CA . ILE A 1 81 ? 0.446 -20.428 -31.146 1.00 82.50 81 ILE A CA 1
ATOM 668 C C . ILE A 1 81 ? 1.951 -20.559 -30.965 1.00 82.50 81 ILE A C 1
ATOM 670 O O . ILE A 1 81 ? 2.686 -19.742 -31.512 1.00 82.50 81 ILE A O 1
ATOM 674 N N . ARG A 1 82 ? 2.424 -21.609 -30.286 1.00 82.06 82 ARG A N 1
ATOM 675 C CA . ARG A 1 82 ? 3.859 -21.806 -30.052 1.00 82.06 82 ARG A CA 1
ATOM 676 C C . ARG A 1 82 ? 4.647 -21.875 -31.361 1.00 82.06 82 ARG A C 1
ATOM 678 O O . ARG A 1 82 ? 5.651 -21.187 -31.504 1.00 82.06 82 ARG A O 1
ATOM 685 N N . GLN A 1 83 ? 4.116 -22.584 -32.358 1.00 84.00 83 GLN A N 1
ATOM 686 C CA . GLN A 1 83 ? 4.712 -22.644 -33.695 1.00 84.00 83 GLN A CA 1
ATOM 687 C C . GLN A 1 83 ? 4.738 -21.276 -34.402 1.00 84.00 83 GLN A C 1
ATOM 689 O O . GLN A 1 83 ? 5.735 -20.927 -35.032 1.00 84.00 83 GLN A O 1
ATOM 694 N N . LYS A 1 84 ? 3.668 -20.473 -34.294 1.00 82.38 84 LYS A N 1
ATOM 695 C CA . LYS A 1 84 ? 3.650 -19.101 -34.838 1.00 82.38 84 LYS A CA 1
ATOM 696 C C . LYS A 1 84 ? 4.671 -18.198 -34.143 1.00 82.38 84 LYS A C 1
ATOM 698 O O . LYS A 1 84 ? 5.320 -17.397 -34.807 1.00 82.38 84 LYS A O 1
ATOM 703 N N . CYS A 1 85 ? 4.830 -18.336 -32.830 1.00 79.75 85 CYS A N 1
ATOM 704 C CA . CYS A 1 85 ? 5.799 -17.567 -32.054 1.00 79.75 85 CYS A CA 1
ATOM 705 C C . CYS A 1 85 ? 7.243 -17.907 -32.442 1.00 79.75 85 CYS A C 1
ATOM 707 O O . CYS A 1 85 ? 8.052 -16.998 -32.611 1.00 79.75 85 CYS A O 1
ATOM 709 N N . GLU A 1 86 ? 7.551 -19.190 -32.653 1.00 79.62 86 GLU A N 1
ATOM 710 C CA . GLU A 1 86 ? 8.858 -19.634 -33.155 1.00 79.62 86 GLU A CA 1
ATOM 711 C C . GLU A 1 86 ? 9.143 -19.093 -34.565 1.00 79.62 86 GLU A C 1
ATOM 713 O O . GLU A 1 86 ? 10.237 -18.593 -34.825 1.00 79.62 86 GLU A O 1
ATOM 718 N N . LEU A 1 87 ? 8.144 -19.110 -35.456 1.00 80.31 87 LEU A N 1
ATOM 719 C CA . LEU A 1 87 ? 8.272 -18.568 -36.812 1.00 80.31 87 LEU A CA 1
ATOM 720 C C . LEU A 1 87 ? 8.514 -17.048 -36.808 1.00 80.31 87 LEU A C 1
ATOM 722 O O . LEU A 1 87 ? 9.385 -16.551 -37.519 1.00 80.31 87 LEU A O 1
ATOM 726 N N . ASN A 1 88 ? 7.781 -16.306 -35.975 1.00 76.50 88 ASN A N 1
ATOM 727 C CA . ASN A 1 88 ? 7.938 -14.856 -35.850 1.00 76.50 88 ASN A CA 1
ATOM 728 C C . ASN A 1 88 ? 9.287 -14.479 -35.220 1.00 76.50 88 ASN A C 1
ATOM 730 O O . ASN A 1 88 ? 9.907 -13.502 -35.640 1.00 76.50 88 ASN A O 1
ATOM 734 N N . ALA A 1 89 ? 9.767 -15.266 -34.249 1.00 74.31 89 ALA A N 1
ATOM 735 C CA . ALA A 1 89 ? 11.095 -15.089 -33.664 1.00 74.31 89 ALA A CA 1
ATOM 736 C C . ALA A 1 89 ? 12.206 -15.299 -34.705 1.00 74.31 89 ALA A C 1
ATOM 738 O O . ALA A 1 89 ? 13.187 -14.558 -34.701 1.00 74.31 89 ALA A O 1
ATOM 739 N N . PHE A 1 90 ? 12.032 -16.258 -35.620 1.00 76.06 90 PHE A N 1
ATOM 740 C CA . PHE A 1 90 ? 12.961 -16.492 -36.726 1.00 76.06 90 PHE A CA 1
ATOM 741 C C . PHE A 1 90 ? 12.927 -15.368 -37.775 1.00 76.06 90 PHE A C 1
ATOM 743 O O . PHE A 1 90 ? 13.974 -14.934 -38.250 1.00 76.06 90 PHE A O 1
ATOM 750 N N . ASN A 1 91 ? 11.737 -14.858 -38.103 1.00 76.12 91 ASN A N 1
ATOM 751 C CA . ASN A 1 91 ? 11.553 -13.818 -39.122 1.00 76.12 91 ASN A CA 1
ATOM 752 C C . ASN A 1 91 ? 11.865 -12.393 -38.626 1.00 76.12 91 ASN A C 1
ATOM 754 O O . ASN A 1 91 ? 11.909 -11.463 -39.429 1.00 76.12 91 ASN A O 1
ATOM 758 N N . GLY A 1 92 ? 12.074 -12.194 -37.320 1.00 68.81 92 GLY A N 1
ATOM 759 C CA . GLY A 1 92 ? 12.376 -10.880 -36.742 1.00 68.81 92 GLY A CA 1
ATOM 760 C C . GLY A 1 92 ? 11.211 -9.880 -36.790 1.00 68.81 92 GLY A C 1
ATOM 761 O O . GLY A 1 92 ? 11.418 -8.687 -36.562 1.00 68.81 92 GLY A O 1
ATOM 762 N N . GLU A 1 93 ? 9.985 -10.335 -37.066 1.00 65.19 93 GLU A N 1
ATOM 763 C CA . GLU A 1 93 ? 8.800 -9.478 -37.148 1.00 65.19 93 GLU A CA 1
ATOM 764 C C . GLU A 1 93 ? 8.220 -9.217 -35.750 1.00 65.19 93 GLU A C 1
ATOM 766 O O . GLU A 1 93 ? 7.667 -10.095 -35.086 1.00 65.19 93 GLU A O 1
ATOM 771 N N . ARG A 1 94 ? 8.353 -7.974 -35.280 1.00 59.41 94 ARG A N 1
ATOM 772 C CA . ARG A 1 94 ? 8.050 -7.560 -33.902 1.00 59.41 94 ARG A 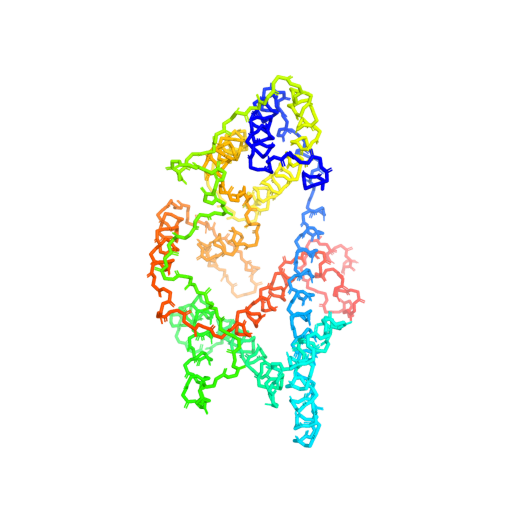CA 1
ATOM 773 C C . ARG A 1 94 ? 6.684 -6.878 -33.772 1.00 59.41 94 ARG A C 1
ATOM 775 O O . ARG A 1 94 ? 6.586 -5.855 -33.101 1.00 59.41 94 ARG A O 1
ATOM 782 N N . ASN A 1 95 ? 5.647 -7.394 -34.433 1.00 53.66 95 ASN A N 1
ATOM 783 C CA . ASN A 1 95 ? 4.473 -6.561 -34.724 1.00 53.66 95 ASN A CA 1
ATOM 784 C C . ASN A 1 95 ? 3.201 -6.783 -33.896 1.00 53.66 95 ASN A C 1
ATOM 786 O O . ASN A 1 95 ? 2.270 -6.023 -34.105 1.00 53.66 95 ASN A O 1
ATOM 790 N N . ASP A 1 96 ? 3.160 -7.659 -32.885 1.00 58.72 96 ASP A N 1
ATOM 791 C CA . ASP A 1 96 ? 2.002 -7.699 -31.970 1.00 58.72 96 ASP A CA 1
ATOM 792 C C . ASP A 1 96 ? 2.392 -7.938 -30.503 1.00 58.72 96 ASP A C 1
ATOM 794 O O . ASP A 1 96 ? 2.833 -9.021 -30.110 1.00 58.72 96 ASP A O 1
ATOM 798 N N . SER A 1 97 ? 2.167 -6.925 -29.657 1.00 58.47 97 SER A N 1
ATOM 799 C CA . SER A 1 97 ? 2.378 -6.989 -28.200 1.00 58.47 97 SER A CA 1
ATOM 800 C C . SER A 1 97 ? 1.459 -8.007 -27.516 1.00 58.47 97 SER A C 1
ATOM 802 O O . SER A 1 97 ? 1.861 -8.654 -26.550 1.00 58.47 97 SER A O 1
ATOM 804 N N . GLN A 1 98 ? 0.245 -8.196 -28.045 1.00 58.88 98 GLN A N 1
ATOM 805 C CA . GLN A 1 98 ? -0.702 -9.196 -27.552 1.00 58.88 98 GLN A CA 1
ATOM 806 C C . GLN A 1 98 ? -0.254 -10.624 -27.886 1.00 58.88 98 GLN A C 1
ATOM 808 O O . GLN A 1 98 ? -0.298 -11.485 -27.008 1.00 58.88 98 GLN A O 1
ATOM 813 N N . MET A 1 99 ? 0.246 -10.863 -29.105 1.00 59.09 99 MET A N 1
ATOM 814 C CA . MET A 1 99 ? 0.717 -12.182 -29.542 1.00 59.09 99 MET A CA 1
ATOM 815 C C . MET A 1 99 ? 1.916 -12.645 -28.705 1.00 59.09 99 MET A C 1
ATOM 817 O O . MET A 1 99 ? 1.901 -13.758 -28.187 1.00 59.09 99 MET A O 1
ATOM 821 N N . MET A 1 100 ? 2.902 -11.765 -28.480 1.00 59.38 100 MET A N 1
ATOM 822 C CA . MET A 1 100 ? 4.084 -12.061 -27.655 1.00 59.38 100 MET A CA 1
ATOM 823 C C . MET A 1 100 ? 3.716 -12.463 -26.218 1.00 59.38 100 MET A C 1
ATOM 825 O O . MET A 1 100 ? 4.368 -13.311 -25.618 1.00 59.38 100 MET A O 1
ATOM 829 N N . SER A 1 101 ? 2.650 -11.877 -25.667 1.00 62.62 101 SER A N 1
ATOM 830 C CA . SER A 1 101 ? 2.198 -12.186 -24.309 1.00 62.62 101 SER A CA 1
ATOM 831 C C . SER A 1 101 ? 1.551 -13.577 -24.204 1.00 62.62 101 SER A C 1
ATOM 833 O O . SER A 1 101 ? 1.684 -14.232 -23.175 1.00 62.62 101 SER A O 1
ATOM 835 N N . ILE A 1 102 ? 0.894 -14.042 -25.274 1.00 70.00 102 ILE A N 1
ATOM 836 C CA . ILE A 1 102 ? 0.234 -15.358 -25.332 1.00 70.00 102 ILE A CA 1
ATOM 837 C C . ILE A 1 102 ? 1.247 -16.465 -25.679 1.00 70.00 102 ILE A C 1
ATOM 839 O O . ILE A 1 102 ? 1.043 -17.619 -25.317 1.00 70.00 102 ILE A O 1
ATOM 843 N N . CYS A 1 103 ? 2.374 -16.128 -26.319 1.00 67.69 103 CYS A N 1
ATOM 844 C CA . CYS A 1 103 ? 3.448 -17.077 -26.645 1.00 67.69 103 CYS A CA 1
ATOM 845 C C . CYS A 1 103 ? 4.031 -17.805 -25.423 1.00 67.69 103 CYS A C 1
ATOM 847 O O . CYS A 1 103 ? 4.471 -18.946 -25.546 1.00 67.69 103 CYS A O 1
ATOM 849 N N . ASN A 1 104 ? 4.021 -17.151 -24.259 1.00 69.94 104 ASN A N 1
ATOM 850 C CA . ASN A 1 104 ? 4.479 -17.720 -22.988 1.00 69.94 104 ASN A CA 1
ATOM 851 C C . ASN A 1 104 ? 3.329 -18.314 -22.159 1.00 69.94 104 ASN A C 1
ATOM 853 O O . ASN A 1 104 ? 3.543 -18.725 -21.020 1.00 69.94 104 ASN A O 1
ATOM 857 N N . GLY A 1 105 ? 2.107 -18.299 -22.696 1.00 71.12 105 GLY A N 1
ATOM 858 C CA . GLY A 1 105 ? 0.926 -18.801 -22.018 1.00 71.12 105 GLY A CA 1
ATOM 859 C C . GLY A 1 105 ? 0.923 -20.324 -21.975 1.00 71.12 105 GLY A C 1
ATOM 860 O O . GLY A 1 105 ? 1.197 -20.988 -22.974 1.00 71.12 105 GLY A O 1
ATOM 861 N N . GLU A 1 106 ? 0.560 -20.877 -20.824 1.00 75.81 106 GLU A N 1
ATOM 862 C CA . GLU A 1 106 ? 0.523 -22.324 -20.592 1.00 75.81 106 GLU A CA 1
ATOM 863 C C . GLU A 1 106 ? -0.913 -22.762 -20.246 1.00 75.81 106 GLU A C 1
ATOM 865 O O . GLU A 1 106 ? -1.691 -21.971 -19.688 1.00 75.81 106 GLU A O 1
ATOM 870 N N . PRO A 1 107 ? -1.319 -23.992 -20.614 1.00 79.75 107 PRO A N 1
ATOM 871 C CA . PRO A 1 107 ? -2.687 -24.458 -20.432 1.00 79.75 107 PRO A CA 1
ATOM 872 C C . PRO A 1 107 ? -3.040 -24.598 -18.950 1.00 79.75 107 PRO A C 1
ATOM 874 O O . PRO A 1 107 ? -2.206 -24.936 -18.116 1.00 79.75 107 PRO A O 1
ATOM 877 N N . ASN A 1 108 ? -4.315 -24.375 -18.618 1.00 84.44 108 ASN A N 1
ATOM 878 C CA . ASN A 1 108 ? -4.892 -24.505 -17.269 1.00 84.44 108 ASN A CA 1
ATOM 879 C C . ASN A 1 108 ? -4.322 -23.571 -16.184 1.00 84.44 108 ASN A C 1
ATOM 881 O O . ASN A 1 108 ? -4.868 -23.538 -15.078 1.00 84.44 108 ASN A O 1
ATOM 885 N N . THR A 1 109 ? -3.312 -22.754 -16.488 1.00 86.31 109 THR A N 1
ATOM 886 C CA . THR A 1 109 ? -2.722 -21.795 -15.543 1.00 86.31 109 THR A CA 1
ATOM 887 C C . THR A 1 109 ? -3.758 -20.809 -15.012 1.00 86.31 109 THR A C 1
ATOM 889 O O . THR A 1 109 ? -3.831 -20.600 -13.805 1.00 86.31 109 THR A O 1
ATOM 892 N N . ALA A 1 110 ? -4.618 -20.257 -15.876 1.00 88.38 110 ALA A N 1
ATOM 893 C CA . ALA A 1 110 ? -5.661 -19.318 -15.454 1.00 88.38 110 ALA A CA 1
ATOM 894 C C . ALA A 1 110 ? -6.679 -19.944 -14.487 1.00 88.38 110 ALA A C 1
ATOM 896 O O . ALA A 1 110 ? -7.079 -19.321 -13.508 1.00 88.38 110 ALA A O 1
ATOM 897 N N . LEU A 1 111 ? -7.079 -21.199 -14.710 1.00 89.94 111 LEU A N 1
ATOM 898 C CA . LEU A 1 111 ? -7.998 -21.886 -13.800 1.00 89.94 111 LEU A CA 1
ATOM 899 C C . LEU A 1 111 ? -7.320 -22.178 -12.458 1.00 89.94 111 LEU A C 1
ATOM 901 O O . LEU A 1 111 ? -7.905 -21.930 -11.403 1.00 89.94 111 LEU A O 1
ATOM 905 N N . LEU A 1 112 ? -6.067 -22.627 -12.476 1.00 89.81 112 LEU A N 1
ATOM 906 C CA . LEU A 1 112 ? -5.311 -22.885 -11.255 1.00 89.81 112 LEU A CA 1
ATOM 907 C C . LEU A 1 112 ? -5.087 -21.606 -10.429 1.00 89.81 112 LEU A C 1
ATOM 909 O O . LEU A 1 112 ? -5.263 -21.629 -9.209 1.00 89.81 112 LEU A O 1
ATOM 913 N N . THR A 1 113 ? -4.759 -20.477 -11.066 1.00 90.62 113 THR A N 1
ATOM 914 C CA . THR A 1 113 ? -4.606 -19.193 -10.363 1.00 90.62 113 THR A CA 1
ATOM 915 C C . THR A 1 113 ? -5.924 -18.726 -9.752 1.00 90.62 113 THR A C 1
ATOM 917 O O . THR A 1 113 ? -5.914 -18.257 -8.611 1.00 90.62 113 THR A O 1
ATOM 920 N N . THR A 1 114 ? -7.063 -18.925 -10.431 1.00 92.50 114 THR A N 1
ATOM 921 C CA . THR A 1 114 ? -8.384 -18.633 -9.841 1.00 92.50 114 THR A CA 1
ATOM 922 C C . THR A 1 114 ? -8.651 -19.473 -8.599 1.00 92.50 114 THR A C 1
ATOM 924 O O . THR A 1 114 ? -9.084 -18.940 -7.576 1.00 92.50 114 THR A O 1
ATOM 927 N N . PHE A 1 115 ? -8.340 -20.770 -8.658 1.00 93.12 115 PHE A N 1
ATOM 928 C CA . PHE A 1 115 ? -8.563 -21.694 -7.557 1.00 93.12 115 PHE A CA 1
ATOM 929 C C . PHE A 1 115 ? -7.716 -21.317 -6.342 1.00 93.12 115 PHE A C 1
ATOM 931 O O . PHE A 1 115 ? -8.232 -21.268 -5.226 1.00 93.12 115 PHE A O 1
ATOM 938 N N . ILE A 1 116 ? -6.440 -20.984 -6.554 1.00 92.88 116 ILE A N 1
ATOM 939 C CA . ILE A 1 116 ? -5.533 -20.523 -5.495 1.00 92.88 116 ILE A CA 1
ATOM 940 C C . ILE A 1 116 ? -6.041 -19.213 -4.884 1.00 92.88 116 ILE A C 1
ATOM 942 O O . ILE A 1 116 ? -6.140 -19.112 -3.663 1.00 92.88 116 ILE A O 1
ATOM 946 N N . MET A 1 117 ? -6.422 -18.235 -5.711 1.00 95.00 117 MET A N 1
ATOM 947 C CA . MET A 1 117 ? -6.924 -16.939 -5.242 1.00 95.00 117 MET A CA 1
ATOM 948 C C . MET A 1 117 ? -8.181 -17.096 -4.371 1.00 95.00 117 MET A C 1
ATOM 950 O O . MET A 1 117 ? -8.241 -16.558 -3.262 1.00 95.00 117 MET A O 1
ATOM 954 N N . ILE A 1 118 ? -9.168 -17.863 -4.848 1.00 96.06 118 ILE A N 1
ATOM 955 C CA . ILE A 1 118 ? -10.422 -18.121 -4.125 1.00 96.06 118 ILE A CA 1
ATOM 956 C C . ILE A 1 118 ? -10.157 -18.941 -2.858 1.00 96.06 118 ILE A C 1
ATOM 958 O O . ILE A 1 118 ? -10.740 -18.644 -1.818 1.00 96.06 118 ILE A O 1
ATOM 962 N N . SER A 1 119 ? -9.256 -19.925 -2.910 1.00 95.25 119 SER A N 1
ATOM 963 C CA . SER A 1 119 ? -8.896 -20.743 -1.745 1.00 95.25 119 SER A C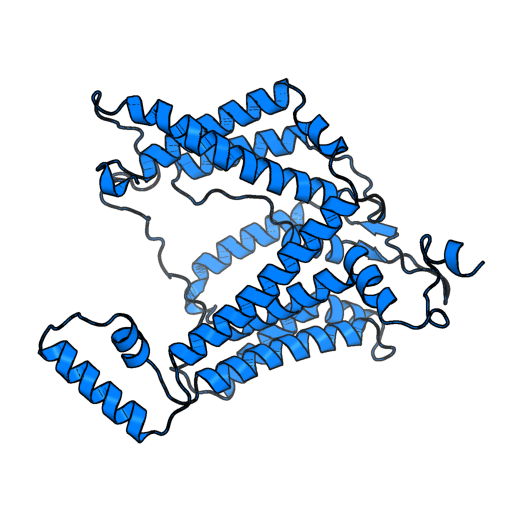A 1
ATOM 964 C C . SER A 1 119 ? -8.258 -19.905 -0.641 1.00 95.25 119 SER A C 1
ATOM 966 O O . SER A 1 119 ? -8.661 -20.021 0.518 1.00 95.25 119 SER A O 1
ATOM 968 N N . THR A 1 120 ? -7.320 -19.012 -0.977 1.00 95.56 120 THR A N 1
ATOM 969 C CA . THR A 1 120 ? -6.713 -18.112 0.015 1.00 95.56 120 THR A CA 1
ATOM 970 C C . THR A 1 120 ? -7.752 -17.164 0.609 1.00 95.56 120 THR A C 1
ATOM 972 O O . THR A 1 120 ? -7.792 -16.999 1.829 1.00 95.56 120 THR A O 1
ATOM 975 N N . PHE A 1 121 ? -8.632 -16.589 -0.220 1.00 95.88 121 PHE A N 1
ATOM 976 C CA . PHE A 1 121 ? -9.733 -15.741 0.249 1.00 95.88 121 PHE A CA 1
ATOM 977 C C . PHE A 1 121 ? -10.672 -16.494 1.204 1.00 95.88 121 PHE A C 1
ATOM 979 O O . PHE A 1 121 ? -10.934 -16.027 2.313 1.00 95.88 121 PHE A O 1
ATOM 986 N N . ALA A 1 122 ? -11.150 -17.673 0.797 1.00 96.31 122 ALA A N 1
ATOM 987 C CA . ALA A 1 122 ? -12.099 -18.473 1.562 1.00 96.31 122 ALA A CA 1
ATOM 988 C C . ALA A 1 122 ? -11.499 -18.957 2.887 1.00 96.31 122 ALA A C 1
ATOM 990 O O . ALA A 1 122 ? -12.168 -18.898 3.917 1.00 96.31 122 ALA A O 1
ATOM 991 N N . LEU A 1 123 ? -10.231 -19.379 2.888 1.00 96.19 123 LEU A N 1
ATOM 992 C CA . LEU A 1 123 ? -9.539 -19.812 4.099 1.00 96.19 123 LEU A CA 1
ATOM 993 C C . LEU A 1 123 ? -9.293 -18.640 5.060 1.00 96.19 123 LEU A C 1
ATOM 995 O O . LEU A 1 123 ? -9.568 -18.765 6.254 1.00 96.19 123 LEU A O 1
ATOM 999 N N . ALA A 1 124 ? -8.846 -17.484 4.556 1.00 93.94 124 ALA A N 1
ATOM 1000 C CA . ALA A 1 124 ? -8.668 -16.282 5.372 1.00 93.94 124 ALA A CA 1
ATOM 1001 C C . ALA A 1 124 ? -10.003 -15.808 5.977 1.00 93.94 124 ALA A C 1
ATOM 1003 O O . ALA A 1 124 ? -10.084 -15.523 7.176 1.00 93.94 124 ALA A O 1
ATOM 1004 N N . TYR A 1 125 ? -11.070 -15.791 5.174 1.00 92.69 125 TYR A N 1
ATOM 1005 C CA . TYR A 1 125 ? -12.414 -15.446 5.632 1.00 92.69 125 TYR A CA 1
ATOM 1006 C C . TYR A 1 125 ? -12.973 -16.477 6.626 1.00 92.69 125 TYR A C 1
ATOM 1008 O O . TYR A 1 125 ? -13.541 -16.105 7.652 1.00 92.69 125 TYR A O 1
ATOM 1016 N N . GLY A 1 126 ? -12.739 -17.770 6.399 1.00 93.00 126 GLY A N 1
ATOM 1017 C CA . GLY A 1 126 ? -13.115 -18.844 7.319 1.00 93.00 126 GLY A CA 1
ATOM 1018 C C . GLY A 1 126 ? -12.425 -18.726 8.680 1.00 93.00 126 GLY A C 1
ATOM 1019 O O . GLY A 1 126 ? -13.087 -18.797 9.716 1.00 93.00 126 GLY A O 1
ATOM 1020 N N . LEU A 1 127 ? -11.116 -18.453 8.708 1.00 92.19 127 LEU A N 1
ATOM 1021 C CA . LEU A 1 127 ? -10.369 -18.204 9.951 1.00 92.19 127 LEU A CA 1
ATOM 1022 C C . LEU A 1 127 ? -10.876 -16.947 10.679 1.00 92.19 127 LEU A C 1
ATOM 1024 O O . LEU A 1 127 ? -10.939 -16.917 11.914 1.00 92.19 127 LEU A O 1
ATOM 1028 N N . ARG A 1 128 ? -11.328 -15.934 9.929 1.00 87.50 128 ARG A N 1
ATOM 1029 C CA . ARG A 1 128 ? -11.990 -14.752 10.494 1.00 87.50 128 ARG A CA 1
ATOM 1030 C C . ARG A 1 128 ? -13.341 -15.090 11.129 1.00 87.50 128 ARG A C 1
ATOM 1032 O O . ARG A 1 128 ? -13.611 -14.611 12.230 1.00 87.50 128 ARG A O 1
ATOM 1039 N N . LEU A 1 129 ? -14.161 -15.919 10.488 1.00 88.50 129 LEU A N 1
ATOM 1040 C CA . LEU A 1 129 ? -15.430 -16.395 11.053 1.00 88.50 129 LEU A CA 1
ATOM 1041 C C . LEU A 1 129 ? -15.200 -17.257 12.302 1.00 88.50 129 LEU A C 1
ATOM 1043 O O . LEU A 1 129 ? -15.892 -17.089 13.309 1.00 88.50 129 LEU A O 1
ATOM 1047 N N . LEU A 1 130 ? -14.172 -18.112 12.290 1.00 89.38 130 LEU A N 1
ATOM 1048 C CA . LEU A 1 130 ? -13.798 -18.927 13.447 1.00 89.38 130 LEU A CA 1
ATOM 1049 C C . LEU A 1 130 ? -13.484 -18.066 14.675 1.00 89.38 130 LEU A C 1
ATOM 1051 O O . LEU A 1 130 ? -13.892 -18.435 15.776 1.00 89.38 130 LEU A O 1
ATOM 1055 N N . ARG A 1 131 ? -12.877 -16.881 14.496 1.00 84.81 131 ARG A N 1
ATOM 1056 C CA . ARG A 1 131 ? -12.630 -15.913 15.583 1.00 84.81 131 ARG A CA 1
ATOM 1057 C C . ARG A 1 131 ? -13.905 -15.516 16.339 1.00 84.81 131 ARG A C 1
ATOM 1059 O O . ARG A 1 131 ? -13.848 -15.281 17.547 1.00 84.81 131 ARG A O 1
ATOM 1066 N N . GLN A 1 132 ? -15.026 -15.396 15.632 1.00 80.25 132 GLN A N 1
ATOM 1067 C CA . GLN A 1 132 ? -16.325 -15.008 16.195 1.00 80.25 132 GLN A CA 1
ATOM 1068 C C . GLN A 1 132 ? -17.149 -16.218 16.649 1.00 80.25 132 GLN A C 1
ATOM 1070 O O . GLN A 1 132 ? -17.992 -16.087 17.533 1.00 80.25 132 GLN A O 1
ATOM 1075 N N . SER A 1 133 ? -16.872 -17.395 16.090 1.00 85.50 133 SER A N 1
ATOM 1076 C CA . SER A 1 133 ? -17.587 -18.630 16.398 1.00 85.50 133 SER A CA 1
ATOM 1077 C C . SER A 1 133 ? -17.404 -19.093 17.847 1.00 85.50 133 SER A C 1
ATOM 1079 O O . SER A 1 133 ? -16.435 -18.735 18.516 1.00 85.50 133 SER A O 1
ATOM 1081 N N . TYR A 1 134 ? -18.313 -19.939 18.325 1.00 83.94 134 TYR A N 1
ATOM 1082 C CA . TYR A 1 134 ? -18.219 -20.576 19.643 1.00 83.94 134 TYR A CA 1
ATOM 1083 C C . TYR A 1 134 ? -17.258 -21.774 19.670 1.00 83.94 134 TYR A C 1
ATOM 1085 O O . TYR A 1 134 ? -17.016 -22.342 20.733 1.00 83.94 134 TYR A O 1
ATOM 1093 N N . TYR A 1 135 ? -16.714 -22.163 18.514 1.00 84.75 135 TYR A N 1
ATOM 1094 C CA . TYR A 1 135 ? -15.784 -23.277 18.396 1.00 84.75 135 TYR A CA 1
ATOM 1095 C C . TYR A 1 135 ? -14.376 -22.864 18.865 1.00 84.75 135 TYR A C 1
ATOM 1097 O O . TYR A 1 135 ? -13.945 -21.731 18.651 1.00 84.75 135 TYR A O 1
ATOM 1105 N N . LEU A 1 136 ? -13.642 -23.821 19.451 1.00 87.94 136 LEU A N 1
ATOM 1106 C CA . LEU A 1 136 ? -12.279 -23.687 19.997 1.00 87.94 136 LEU A CA 1
ATOM 1107 C C . LEU A 1 136 ? -12.154 -22.833 21.275 1.00 87.94 136 LEU A C 1
ATOM 1109 O O . LEU A 1 136 ? -12.949 -21.946 21.578 1.00 87.94 136 LEU A O 1
ATOM 1113 N N . GLY A 1 137 ? -11.094 -23.097 22.046 1.00 86.88 137 GLY A N 1
ATOM 1114 C CA . GLY A 1 137 ? -10.773 -22.326 23.248 1.00 86.88 137 GLY A CA 1
ATOM 1115 C C . GLY A 1 137 ? -10.457 -20.856 22.940 1.00 86.88 137 GLY A C 1
ATOM 1116 O O . GLY A 1 137 ? -9.901 -20.524 21.891 1.00 86.88 137 GLY A O 1
ATOM 1117 N N . ARG A 1 138 ? -10.759 -19.957 23.890 1.00 82.81 138 ARG A N 1
ATOM 1118 C CA . ARG A 1 138 ? -10.611 -18.491 23.748 1.00 82.81 138 ARG A CA 1
ATOM 1119 C C . ARG A 1 138 ? -9.235 -18.056 23.234 1.00 82.81 138 ARG A C 1
ATOM 1121 O O . ARG A 1 138 ? -9.169 -17.132 22.427 1.00 82.81 138 ARG A O 1
ATOM 1128 N N . THR A 1 139 ? -8.163 -18.686 23.711 1.00 83.88 139 THR A N 1
ATOM 1129 C CA . THR A 1 139 ? -6.781 -18.349 23.340 1.00 83.88 139 THR A CA 1
ATOM 1130 C C . THR A 1 139 ? -6.480 -18.737 21.895 1.00 83.88 139 THR A C 1
ATOM 1132 O O . THR A 1 139 ? -6.046 -17.894 21.115 1.00 83.88 139 THR A O 1
ATOM 1135 N N . LEU A 1 140 ? -6.795 -19.979 21.513 1.00 86.75 140 LEU A N 1
ATOM 1136 C CA . LEU A 1 140 ? -6.563 -20.493 20.162 1.00 86.75 140 LEU A CA 1
ATOM 1137 C C . LEU A 1 140 ? -7.401 -19.741 19.120 1.00 86.75 140 LEU A C 1
ATOM 1139 O O . LEU A 1 140 ? -6.883 -19.337 18.086 1.00 86.75 140 LEU A O 1
ATOM 1143 N N . ARG A 1 141 ? -8.675 -19.475 19.424 1.00 86.62 141 ARG A N 1
ATOM 1144 C CA . ARG A 1 141 ? -9.584 -18.719 18.554 1.00 86.62 141 ARG A CA 1
ATOM 1145 C C . ARG A 1 141 ? -9.080 -17.300 18.256 1.00 86.62 141 ARG A C 1
ATOM 1147 O O . ARG A 1 141 ? -9.238 -16.810 17.141 1.00 86.62 141 ARG A O 1
ATOM 1154 N N . ARG A 1 142 ? -8.474 -16.635 19.247 1.00 82.25 142 ARG A N 1
ATOM 1155 C CA . ARG A 1 142 ? -7.845 -15.317 19.058 1.00 82.25 142 ARG A CA 1
ATOM 1156 C C . ARG A 1 142 ? -6.595 -15.423 18.196 1.00 82.25 142 ARG A C 1
ATOM 1158 O O . ARG A 1 142 ? -6.519 -14.728 17.194 1.00 82.25 142 ARG A O 1
ATOM 1165 N N . ALA A 1 143 ? -5.699 -16.359 18.517 1.00 84.38 143 ALA A N 1
ATOM 1166 C CA . ALA A 1 143 ? -4.478 -16.581 17.747 1.00 84.38 143 ALA A CA 1
ATOM 1167 C C . ALA A 1 143 ? -4.768 -16.889 16.264 1.00 84.38 143 ALA A C 1
ATOM 1169 O O . ALA A 1 143 ? -4.207 -16.241 15.386 1.00 84.38 143 ALA A O 1
ATOM 1170 N N . LEU A 1 144 ? -5.700 -17.804 15.970 1.00 86.75 144 LEU A N 1
ATOM 1171 C CA . LEU A 1 144 ? -6.102 -18.131 14.594 1.00 86.75 144 LEU A CA 1
ATOM 1172 C C . LEU A 1 144 ? -6.766 -16.953 13.871 1.00 86.75 144 LEU A C 1
ATOM 1174 O O . LEU A 1 144 ? -6.591 -16.795 12.668 1.00 86.75 144 LEU 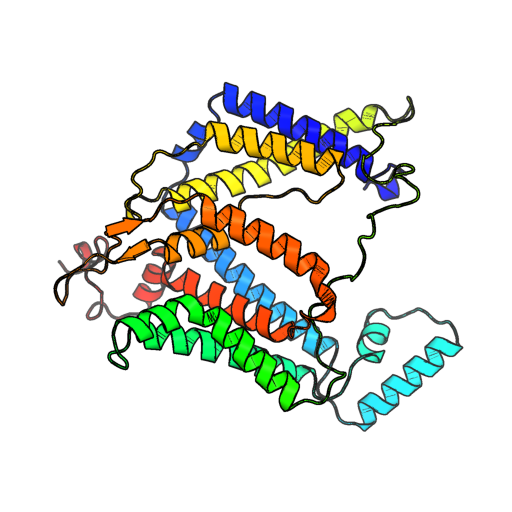A O 1
ATOM 1178 N N . GLY A 1 145 ? -7.513 -16.118 14.595 1.00 81.94 145 GLY A N 1
ATOM 1179 C CA . GLY A 1 145 ? -8.141 -14.927 14.033 1.00 81.94 145 GLY A CA 1
ATOM 1180 C C . GLY A 1 145 ? -7.163 -13.790 13.729 1.00 81.94 145 GLY A C 1
ATOM 1181 O O . GLY A 1 145 ? -7.423 -13.014 12.811 1.00 81.94 145 GLY A O 1
ATOM 1182 N N . ASP A 1 146 ? -6.071 -13.674 14.488 1.00 83.06 146 ASP A N 1
ATOM 1183 C CA . ASP A 1 146 ? -5.054 -12.630 14.311 1.00 83.06 146 ASP A CA 1
ATOM 1184 C C . ASP A 1 146 ? -3.993 -13.043 13.273 1.00 83.06 146 ASP A C 1
ATOM 1186 O O . ASP A 1 146 ? -3.616 -12.238 12.424 1.00 83.06 146 ASP A O 1
ATOM 1190 N N . PHE A 1 147 ? -3.583 -14.317 13.256 1.00 87.19 147 PHE A N 1
ATOM 1191 C CA . PHE A 1 147 ? -2.660 -14.873 12.254 1.00 87.19 147 PHE A CA 1
ATOM 1192 C C . PHE A 1 147 ? -3.360 -15.447 11.014 1.00 87.19 147 PHE A C 1
ATOM 1194 O O . PHE A 1 147 ? -2.700 -16.020 10.148 1.00 87.19 147 PHE A O 1
ATOM 1201 N N . GLY A 1 148 ? -4.684 -15.301 10.900 1.00 88.25 148 GLY A N 1
ATOM 1202 C CA . GLY A 1 148 ? -5.488 -16.009 9.902 1.00 88.25 148 GLY A CA 1
ATOM 1203 C C . GLY A 1 148 ? -5.040 -15.784 8.458 1.00 88.25 148 GLY A C 1
ATOM 1204 O O . GLY A 1 148 ? -4.935 -16.735 7.692 1.00 88.25 148 GLY A O 1
ATOM 1205 N N . VAL A 1 149 ? -4.687 -14.545 8.102 1.00 90.19 149 VAL A N 1
ATOM 1206 C CA . VAL A 1 149 ? -4.181 -14.208 6.759 1.00 90.19 149 VAL A CA 1
ATOM 1207 C C . VAL A 1 149 ? -2.836 -14.886 6.479 1.00 90.19 149 VAL A C 1
ATOM 1209 O O . VAL A 1 149 ? -2.653 -15.466 5.413 1.00 90.19 149 VAL A O 1
ATOM 1212 N N . LEU A 1 150 ? -1.909 -14.858 7.441 1.00 90.38 150 LEU A N 1
ATOM 1213 C CA . LEU A 1 150 ? -0.590 -15.482 7.301 1.00 90.38 150 LEU A CA 1
ATOM 1214 C C . LEU A 1 150 ? -0.709 -17.006 7.168 1.00 90.38 150 LEU A C 1
ATOM 1216 O O . LEU A 1 150 ? -0.085 -17.599 6.291 1.00 90.38 150 LEU A O 1
ATOM 1220 N N . ILE A 1 151 ? -1.544 -17.625 8.008 1.00 92.44 151 ILE A N 1
ATOM 1221 C CA . ILE A 1 151 ? -1.830 -19.063 7.959 1.00 92.44 151 ILE A CA 1
ATOM 1222 C C . ILE A 1 151 ? -2.454 -19.423 6.609 1.00 92.44 151 ILE A C 1
ATOM 1224 O O . ILE A 1 151 ? -2.044 -20.407 6.002 1.00 92.44 151 ILE A O 1
ATOM 1228 N N . ALA A 1 152 ? -3.393 -18.617 6.105 1.00 94.06 152 ALA A N 1
ATOM 1229 C CA . ALA A 1 152 ? -4.024 -18.865 4.814 1.00 94.06 152 ALA A CA 1
ATOM 1230 C C . ALA A 1 152 ? -3.011 -18.847 3.659 1.00 94.06 152 ALA A C 1
ATOM 1232 O O . ALA A 1 152 ? -3.004 -19.775 2.852 1.00 94.06 152 ALA A O 1
ATOM 1233 N N . ILE A 1 153 ? -2.114 -17.853 3.618 1.00 92.12 153 ILE A N 1
ATOM 1234 C CA . ILE A 1 153 ? -1.033 -17.803 2.622 1.00 92.12 153 ILE A CA 1
ATOM 1235 C C . ILE A 1 153 ? -0.133 -19.038 2.752 1.00 92.12 153 ILE A C 1
ATOM 1237 O O . ILE A 1 153 ? 0.124 -19.702 1.755 1.00 92.12 153 ILE A O 1
ATOM 1241 N N . ALA A 1 154 ? 0.333 -19.370 3.960 1.00 91.56 154 ALA A N 1
ATOM 1242 C CA . ALA A 1 154 ? 1.269 -20.475 4.175 1.00 91.56 154 ALA A CA 1
ATOM 1243 C C . ALA A 1 154 ? 0.667 -21.840 3.805 1.00 91.56 154 ALA A C 1
ATOM 1245 O O . ALA A 1 154 ? 1.323 -22.658 3.158 1.00 91.56 154 ALA A O 1
ATOM 1246 N N . VAL A 1 155 ? -0.593 -22.082 4.175 1.00 93.00 155 VAL A N 1
ATOM 1247 C CA . VAL A 1 155 ? -1.301 -23.326 3.851 1.00 93.00 155 VAL A CA 1
ATOM 1248 C C . VAL A 1 155 ? -1.537 -23.418 2.348 1.00 93.00 155 VAL A C 1
ATOM 1250 O O . VAL A 1 155 ? -1.172 -24.420 1.747 1.00 93.00 155 VAL A O 1
ATOM 1253 N N . VAL A 1 156 ? -2.076 -22.377 1.708 1.00 92.69 156 VAL A N 1
ATOM 1254 C CA . VAL A 1 156 ? -2.356 -22.444 0.266 1.00 92.69 156 VAL A CA 1
ATOM 1255 C C . VAL A 1 156 ? -1.065 -22.503 -0.551 1.00 92.69 156 VAL A C 1
ATOM 1257 O O . VAL A 1 156 ? -0.992 -23.270 -1.506 1.00 92.69 156 VAL A O 1
ATOM 1260 N N . ALA A 1 157 ? -0.024 -21.764 -0.161 1.00 88.81 157 ALA A N 1
ATOM 1261 C CA . ALA A 1 157 ? 1.273 -21.810 -0.831 1.00 88.81 157 ALA A CA 1
ATOM 1262 C C . ALA A 1 157 ? 1.964 -23.174 -0.679 1.00 88.81 157 ALA A C 1
ATOM 1264 O O . ALA A 1 157 ? 2.482 -23.696 -1.664 1.00 88.81 157 ALA A O 1
ATOM 1265 N N . SER A 1 158 ? 1.944 -23.778 0.515 1.00 88.50 158 SER A N 1
ATOM 1266 C CA . SER A 1 158 ? 2.521 -25.116 0.718 1.00 88.50 158 SER A CA 1
ATOM 1267 C C . SER A 1 158 ? 1.751 -26.191 -0.047 1.00 88.50 158 SER A C 1
ATOM 1269 O O . SER A 1 158 ? 2.364 -27.014 -0.720 1.00 88.50 158 SER A O 1
ATOM 1271 N N . VAL A 1 159 ? 0.417 -26.145 -0.026 1.00 89.12 159 VAL A N 1
ATOM 1272 C CA . VAL A 1 159 ? -0.446 -27.036 -0.815 1.00 89.12 159 VAL A CA 1
ATOM 1273 C C . VAL A 1 159 ? -0.165 -26.874 -2.311 1.00 89.12 159 VAL A C 1
ATOM 1275 O O . VAL A 1 159 ? 0.056 -27.872 -2.991 1.00 89.12 159 VAL A O 1
ATOM 1278 N N . ALA A 1 160 ? -0.091 -25.643 -2.823 1.00 86.50 160 ALA A N 1
ATOM 1279 C CA . ALA A 1 160 ? 0.228 -25.389 -4.226 1.00 86.50 160 ALA A CA 1
ATOM 1280 C C . ALA A 1 160 ? 1.606 -25.952 -4.614 1.00 86.50 160 ALA A C 1
ATOM 1282 O O . ALA A 1 160 ? 1.720 -26.602 -5.646 1.00 86.50 160 ALA A O 1
ATOM 1283 N N . HIS A 1 161 ? 2.622 -25.776 -3.765 1.00 83.31 161 HIS A N 1
ATOM 1284 C CA . HIS A 1 161 ? 3.970 -26.293 -4.014 1.00 83.31 161 HIS A CA 1
ATOM 1285 C C . HIS A 1 161 ? 4.053 -27.831 -3.952 1.00 83.31 161 HIS A C 1
ATOM 1287 O O . HIS A 1 161 ? 4.885 -28.432 -4.625 1.00 83.31 161 HIS A O 1
ATOM 1293 N N . LEU A 1 162 ? 3.232 -28.489 -3.126 1.00 85.19 162 LEU A N 1
ATOM 1294 C CA . LEU A 1 162 ? 3.227 -29.953 -3.004 1.00 85.19 162 LEU A CA 1
ATOM 1295 C C . LEU A 1 162 ? 2.418 -30.638 -4.112 1.00 85.19 162 LEU A C 1
ATOM 1297 O O . LEU A 1 162 ? 2.806 -31.709 -4.572 1.00 85.19 162 LEU A O 1
ATOM 1301 N N . LEU A 1 163 ? 1.288 -30.051 -4.516 1.00 83.12 163 LEU A N 1
ATOM 1302 C CA . LEU A 1 163 ? 0.385 -30.646 -5.507 1.00 83.12 163 LEU A CA 1
ATOM 1303 C C . LEU A 1 163 ? 0.738 -30.295 -6.954 1.00 83.12 163 LEU A C 1
ATOM 1305 O O . LEU A 1 163 ? 0.365 -31.045 -7.854 1.00 83.12 163 LEU A O 1
ATOM 1309 N N . VAL A 1 164 ? 1.420 -29.174 -7.193 1.00 76.81 164 VAL A N 1
ATOM 1310 C CA . VAL A 1 164 ? 1.725 -28.689 -8.544 1.00 76.81 164 VAL A CA 1
ATOM 1311 C C . VAL A 1 164 ? 3.244 -28.668 -8.740 1.00 76.81 164 VAL A C 1
ATOM 1313 O O . VAL A 1 164 ? 3.898 -27.751 -8.248 1.00 76.81 164 VAL A O 1
ATOM 1316 N N . PRO A 1 165 ? 3.838 -29.657 -9.438 1.00 62.31 165 PRO A N 1
ATOM 1317 C CA . PRO A 1 165 ? 5.244 -29.588 -9.827 1.00 62.31 165 PRO A CA 1
ATOM 1318 C C . PRO A 1 165 ? 5.443 -28.424 -10.814 1.00 62.31 165 PRO A C 1
ATOM 1320 O O . PRO A 1 165 ? 4.853 -28.395 -11.893 1.00 62.31 165 PRO A O 1
ATOM 1323 N N . ASP A 1 166 ? 6.228 -27.432 -10.394 1.00 56.31 166 ASP A N 1
ATOM 1324 C CA . ASP A 1 166 ? 6.383 -26.121 -11.038 1.00 56.31 166 ASP A CA 1
ATOM 1325 C C . ASP A 1 166 ? 6.896 -26.181 -12.474 1.00 56.31 166 ASP A C 1
ATOM 1327 O O . ASP A 1 166 ? 7.922 -26.814 -12.736 1.00 56.31 166 ASP A O 1
ATOM 1331 N N . PRO A 1 167 ? 6.233 -25.459 -13.396 1.00 54.66 167 PRO A N 1
ATOM 1332 C CA . PRO A 1 167 ? 6.796 -24.186 -13.882 1.00 54.66 167 PRO A CA 1
ATOM 1333 C C . PRO A 1 167 ? 5.802 -23.017 -14.076 1.00 54.66 167 PRO A C 1
ATOM 1335 O O . PRO A 1 167 ? 6.230 -21.927 -14.442 1.00 54.66 167 PRO A O 1
ATOM 1338 N N . TYR A 1 168 ? 4.493 -23.197 -13.877 1.00 64.69 168 TYR A N 1
ATOM 1339 C CA . TYR A 1 168 ? 3.513 -22.316 -14.545 1.00 64.69 168 TYR A CA 1
ATOM 1340 C C . TYR A 1 168 ? 2.881 -21.218 -13.687 1.00 64.69 168 TYR A C 1
ATOM 1342 O O . TYR A 1 168 ? 2.190 -20.348 -14.217 1.00 64.69 168 TYR A O 1
ATOM 1350 N N . LEU A 1 169 ? 3.084 -21.231 -12.367 1.00 74.00 169 LEU A N 1
ATOM 1351 C CA . LEU A 1 169 ? 2.502 -20.206 -11.507 1.00 74.00 169 LEU A CA 1
ATOM 1352 C C . LEU A 1 169 ? 3.417 -18.988 -11.402 1.00 74.00 169 LEU A C 1
ATOM 1354 O O . LEU A 1 169 ? 4.568 -19.109 -10.984 1.00 74.00 169 LEU A O 1
ATOM 1358 N N . GLN A 1 170 ? 2.874 -17.803 -11.689 1.00 78.06 170 GLN A N 1
ATOM 1359 C CA . GLN A 1 170 ? 3.584 -16.557 -11.433 1.00 78.06 170 GLN A CA 1
ATOM 1360 C C . GLN A 1 170 ? 3.857 -16.428 -9.931 1.00 78.06 170 GLN A C 1
ATOM 1362 O O . GLN A 1 170 ? 2.943 -16.436 -9.096 1.00 78.06 170 GLN A O 1
ATOM 1367 N N . ARG A 1 171 ? 5.139 -16.346 -9.591 1.00 83.19 171 ARG A N 1
ATOM 1368 C CA . ARG A 1 171 ? 5.633 -16.240 -8.220 1.00 83.19 171 ARG A CA 1
ATOM 1369 C C . ARG A 1 171 ? 6.125 -14.833 -7.958 1.00 83.19 171 ARG A C 1
ATOM 1371 O O . ARG A 1 171 ? 6.471 -14.103 -8.882 1.00 83.19 171 ARG A O 1
ATOM 1378 N N . LEU A 1 172 ? 6.143 -14.457 -6.686 1.00 81.88 172 LEU A N 1
ATOM 1379 C CA . LEU A 1 172 ? 6.836 -13.254 -6.267 1.00 81.88 172 LEU A CA 1
ATOM 1380 C C . LEU A 1 172 ? 8.341 -13.469 -6.474 1.00 81.88 172 LEU A C 1
ATOM 1382 O O . LEU A 1 172 ? 8.953 -14.294 -5.799 1.00 81.88 172 LEU A O 1
ATOM 1386 N N . GLU A 1 173 ? 8.911 -12.744 -7.430 1.00 76.12 173 GLU A N 1
ATOM 1387 C CA . GLU A 1 173 ? 10.344 -12.740 -7.709 1.00 76.12 173 GLU A CA 1
ATOM 1388 C C . GLU A 1 173 ? 10.979 -11.551 -6.996 1.00 76.12 173 GLU A C 1
ATOM 1390 O O . GLU A 1 173 ? 10.691 -10.391 -7.292 1.00 76.12 173 GLU A O 1
ATOM 1395 N N . VAL A 1 174 ? 11.831 -11.850 -6.021 1.00 79.62 174 VAL A N 1
ATOM 1396 C CA . VAL A 1 174 ? 12.659 -10.857 -5.340 1.00 79.62 174 VAL A CA 1
ATOM 1397 C C . VAL A 1 174 ? 14.079 -11.021 -5.882 1.00 79.62 174 VAL A C 1
ATOM 1399 O O . VAL A 1 174 ? 14.578 -12.148 -5.885 1.00 79.62 174 VAL A O 1
ATOM 1402 N N . PRO A 1 175 ? 14.726 -9.949 -6.372 1.00 73.94 175 PRO A N 1
ATOM 1403 C CA . PRO A 1 175 ? 16.065 -10.050 -6.938 1.00 73.94 175 PRO A CA 1
ATOM 1404 C C . PRO A 1 175 ? 17.082 -10.445 -5.860 1.00 73.94 175 PRO A C 1
ATOM 1406 O O . PRO A 1 175 ? 17.076 -9.889 -4.766 1.00 73.94 175 PRO A O 1
ATOM 1409 N N . ASP A 1 176 ? 17.993 -11.365 -6.189 1.00 74.19 176 ASP A N 1
ATOM 1410 C CA . ASP A 1 176 ? 19.042 -11.820 -5.260 1.00 74.19 176 ASP A CA 1
ATOM 1411 C C . ASP A 1 176 ? 20.166 -10.779 -5.066 1.00 74.19 176 ASP A C 1
ATOM 1413 O O . ASP A 1 176 ? 20.981 -10.892 -4.152 1.00 74.19 176 ASP A O 1
ATOM 1417 N N . HIS A 1 177 ? 20.231 -9.759 -5.930 1.00 77.00 177 HIS A N 1
ATOM 1418 C CA . HIS A 1 177 ? 21.232 -8.696 -5.882 1.00 77.00 177 HIS A CA 1
ATOM 1419 C C . HIS A 1 177 ? 20.586 -7.312 -5.980 1.00 77.00 177 HIS A C 1
ATOM 1421 O O . HIS A 1 177 ? 19.605 -7.104 -6.693 1.00 77.00 177 HIS A O 1
ATOM 1427 N N . PHE A 1 178 ? 21.173 -6.330 -5.295 1.00 75.75 178 PHE A N 1
ATOM 1428 C CA . PHE A 1 178 ? 20.754 -4.941 -5.437 1.00 75.75 178 PHE A CA 1
ATOM 1429 C C . PHE A 1 178 ? 21.261 -4.361 -6.758 1.00 75.75 178 PHE A C 1
ATOM 1431 O O . PHE A 1 178 ? 22.451 -4.096 -6.918 1.00 75.75 178 PHE A O 1
ATOM 1438 N N . SER A 1 179 ? 20.344 -4.124 -7.692 1.00 72.25 179 SER A N 1
ATOM 1439 C CA . SER A 1 179 ? 20.589 -3.323 -8.892 1.00 72.25 179 SER A CA 1
ATOM 1440 C C . SER A 1 179 ? 20.117 -1.882 -8.682 1.00 72.25 179 SER A C 1
ATOM 1442 O O . SER A 1 179 ? 19.022 -1.653 -8.166 1.00 72.25 179 SER A O 1
ATOM 1444 N N . PHE A 1 180 ? 20.895 -0.901 -9.136 1.00 74.12 180 PHE A N 1
ATOM 1445 C CA . PHE A 1 180 ? 20.483 0.505 -9.118 1.00 74.12 180 PHE A CA 1
ATOM 1446 C C . PHE A 1 180 ? 19.713 0.872 -10.395 1.00 74.12 180 PHE A C 1
ATOM 1448 O O . PHE A 1 180 ? 20.019 0.380 -11.475 1.00 74.12 180 PHE A O 1
ATOM 1455 N N . THR A 1 181 ? 18.728 1.771 -10.282 1.00 67.19 181 THR A N 1
ATOM 1456 C CA . THR A 1 181 ? 17.775 2.105 -11.364 1.00 67.19 181 THR A CA 1
ATOM 1457 C C . THR A 1 181 ? 18.412 2.662 -12.642 1.00 67.19 181 THR A C 1
ATOM 1459 O O . THR A 1 181 ? 17.795 2.588 -13.697 1.00 67.19 181 THR A O 1
ATOM 1462 N N . ASN A 1 182 ? 19.601 3.271 -12.556 1.00 68.12 182 ASN A N 1
ATOM 1463 C CA . ASN A 1 182 ? 20.386 3.705 -13.714 1.00 68.12 182 ASN A CA 1
ATOM 1464 C C . ASN A 1 182 ? 21.868 3.788 -13.317 1.00 68.12 182 ASN A C 1
ATOM 1466 O O . ASN A 1 182 ? 22.243 4.642 -12.513 1.00 68.12 182 ASN A O 1
ATOM 1470 N N . ILE A 1 183 ? 22.684 2.874 -13.838 1.00 65.44 183 ILE A N 1
ATOM 1471 C CA . ILE A 1 183 ? 24.108 2.750 -13.493 1.00 65.44 183 ILE A CA 1
ATOM 1472 C C . ILE A 1 183 ? 24.930 3.836 -14.205 1.00 65.44 183 ILE A C 1
ATOM 1474 O O . ILE A 1 183 ? 25.833 4.414 -13.604 1.00 65.44 183 ILE A O 1
ATOM 1478 N N . GLU A 1 184 ? 24.563 4.177 -15.443 1.00 63.59 184 GLU A N 1
ATOM 1479 C CA . GLU A 1 184 ? 25.279 5.151 -16.276 1.00 63.59 184 GLU A CA 1
ATOM 1480 C C . GLU A 1 184 ? 25.108 6.586 -15.762 1.00 63.59 184 GLU A C 1
ATOM 1482 O O . GLU A 1 184 ? 26.081 7.332 -15.665 1.00 63.59 184 GLU A O 1
ATOM 1487 N N . ALA A 1 185 ? 23.893 6.954 -15.343 1.00 59.59 185 ALA A N 1
ATOM 1488 C CA . ALA A 1 185 ? 23.617 8.287 -14.800 1.00 59.59 185 ALA A CA 1
ATOM 1489 C C . ALA A 1 185 ? 24.112 8.480 -13.352 1.00 59.59 185 ALA A C 1
ATOM 1491 O O . ALA A 1 185 ? 24.232 9.613 -12.895 1.00 59.59 185 ALA A O 1
ATOM 1492 N N . ARG A 1 186 ? 24.374 7.398 -12.596 1.00 66.56 186 ARG A N 1
ATOM 1493 C CA . ARG A 1 186 ? 24.716 7.488 -11.162 1.00 66.56 186 ARG A CA 1
ATOM 1494 C C . ARG A 1 186 ? 26.205 7.479 -10.836 1.00 66.56 186 ARG A C 1
ATOM 1496 O O . ARG A 1 186 ? 26.482 7.822 -9.696 1.00 66.56 186 ARG A O 1
ATOM 1503 N N . GLN A 1 187 ? 27.108 7.094 -11.750 1.00 57.06 187 GLN A N 1
ATOM 1504 C CA . GLN A 1 187 ? 28.597 7.044 -11.675 1.00 57.06 187 GLN A CA 1
ATOM 1505 C C . GLN A 1 187 ? 29.259 6.531 -10.357 1.00 57.06 187 GLN A C 1
ATOM 1507 O O . GLN A 1 187 ? 30.101 5.643 -10.410 1.00 57.06 187 GLN A O 1
ATOM 1512 N N . HIS A 1 188 ? 28.873 7.037 -9.179 1.00 62.31 188 HIS A N 1
ATOM 1513 C CA . HIS A 1 188 ? 29.233 6.627 -7.811 1.00 62.31 188 HIS A CA 1
ATOM 1514 C C . HIS A 1 188 ? 28.187 5.728 -7.101 1.00 62.31 188 HIS A C 1
ATOM 1516 O O . HIS A 1 188 ? 28.435 5.240 -5.999 1.00 62.31 188 HIS A O 1
ATOM 1522 N N . GLY A 1 189 ? 27.008 5.507 -7.700 1.00 61.00 189 GLY A N 1
ATOM 1523 C CA . GLY A 1 189 ? 26.057 4.437 -7.338 1.00 61.00 189 GLY A CA 1
ATOM 1524 C C . GLY A 1 189 ? 24.988 4.768 -6.281 1.00 61.00 189 GLY A C 1
ATOM 1525 O O . GLY A 1 189 ? 23.828 4.394 -6.467 1.00 61.00 189 GLY A O 1
ATOM 1526 N N . LEU A 1 190 ? 25.326 5.496 -5.209 1.00 72.88 190 LEU A N 1
ATOM 1527 C CA . LEU A 1 190 ? 24.398 5.722 -4.081 1.00 72.88 190 LEU A CA 1
ATOM 1528 C C . LEU A 1 190 ? 23.616 7.046 -4.159 1.00 72.88 190 LEU A C 1
ATOM 1530 O O . LEU A 1 190 ? 22.423 7.075 -3.862 1.00 72.88 190 LEU A O 1
ATOM 1534 N N . PHE A 1 191 ? 24.283 8.132 -4.553 1.00 81.94 191 PHE A N 1
ATOM 1535 C CA . PHE A 1 191 ? 23.705 9.476 -4.589 1.00 81.94 191 PHE A CA 1
ATOM 1536 C C . PHE A 1 191 ? 23.342 9.890 -6.010 1.00 81.94 191 PHE A C 1
ATOM 1538 O O . PHE A 1 191 ? 24.047 9.573 -6.968 1.00 81.94 191 PHE A O 1
ATOM 1545 N N . VAL A 1 192 ? 22.249 10.634 -6.138 1.00 79.50 192 VAL A N 1
ATOM 1546 C CA . VAL A 1 192 ? 21.859 11.261 -7.401 1.00 79.50 192 VAL A CA 1
ATOM 1547 C C . VAL A 1 192 ? 22.698 12.518 -7.620 1.00 79.50 192 VAL A C 1
ATOM 1549 O O . VAL A 1 192 ? 22.703 13.415 -6.777 1.00 79.50 192 VAL A O 1
ATOM 1552 N N . SER A 1 193 ? 23.390 12.615 -8.756 1.00 75.31 193 SER A N 1
ATOM 1553 C CA . SER A 1 193 ? 24.102 13.838 -9.127 1.00 75.31 193 SER A CA 1
ATOM 1554 C C . SER A 1 193 ? 23.109 14.963 -9.421 1.00 75.31 193 SER A C 1
ATOM 1556 O O . SER A 1 193 ? 22.306 14.861 -10.345 1.00 75.31 193 SER A O 1
ATOM 1558 N N . ALA A 1 194 ? 23.198 16.073 -8.689 1.00 74.31 194 ALA A N 1
ATOM 1559 C CA . ALA A 1 194 ? 22.400 17.278 -8.934 1.00 74.31 194 ALA A CA 1
ATOM 1560 C C . ALA A 1 194 ? 22.955 18.148 -10.085 1.00 74.31 194 ALA A C 1
ATOM 1562 O O . ALA A 1 194 ? 22.752 19.359 -10.113 1.00 74.31 194 ALA A O 1
ATOM 1563 N N . TYR A 1 195 ? 23.715 17.562 -11.012 1.00 75.56 195 TYR A N 1
ATOM 1564 C CA . TYR A 1 195 ? 24.326 18.312 -12.102 1.00 75.56 195 TYR A CA 1
ATOM 1565 C C . TYR A 1 195 ? 23.277 18.616 -13.177 1.00 75.56 195 TYR A C 1
ATOM 1567 O O . TYR A 1 195 ? 22.715 17.697 -13.768 1.00 75.56 195 TYR A O 1
ATOM 1575 N N . LEU A 1 196 ? 23.031 19.903 -13.444 1.00 77.12 196 LEU A N 1
ATOM 1576 C CA . LEU A 1 196 ? 22.364 20.346 -14.668 1.00 77.12 196 LEU A CA 1
ATOM 1577 C C . LEU A 1 196 ? 23.291 21.261 -15.464 1.00 77.12 196 LEU A C 1
ATOM 1579 O O . LEU A 1 196 ? 23.963 22.115 -14.876 1.00 77.12 196 LEU A O 1
ATOM 1583 N N . PRO A 1 197 ? 23.270 21.170 -16.803 1.00 79.19 197 PRO A N 1
ATOM 1584 C CA . PRO A 1 197 ? 23.874 22.192 -17.639 1.00 79.19 197 PRO A CA 1
ATOM 1585 C C . PRO A 1 197 ? 23.145 23.531 -17.442 1.00 79.19 197 PRO A C 1
ATOM 1587 O O . PRO A 1 197 ? 21.924 23.572 -17.287 1.00 79.19 197 PRO A O 1
ATOM 1590 N N . LEU A 1 198 ? 23.883 24.645 -17.520 1.00 76.94 198 LEU A N 1
ATOM 1591 C CA . LEU A 1 198 ? 23.360 26.014 -17.340 1.00 76.94 198 LEU A CA 1
ATOM 1592 C C . LEU A 1 198 ? 22.128 26.321 -18.214 1.00 76.94 198 LEU A C 1
ATOM 1594 O O . LEU A 1 198 ? 21.244 27.068 -17.807 1.00 76.94 198 LEU A O 1
ATOM 1598 N N . ASN A 1 199 ? 22.035 25.699 -19.391 1.00 78.75 199 ASN A N 1
ATOM 1599 C CA . ASN A 1 199 ? 20.911 25.859 -20.316 1.00 78.75 199 ASN A CA 1
ATOM 1600 C C . ASN A 1 199 ? 19.581 25.266 -19.788 1.00 78.75 199 ASN A C 1
ATOM 1602 O O . ASN A 1 199 ? 18.507 25.619 -20.266 1.00 78.75 199 ASN A O 1
ATOM 1606 N N . GLN A 1 200 ? 19.627 24.364 -18.802 1.00 82.12 200 GLN A N 1
ATOM 1607 C CA . GLN A 1 200 ? 18.468 23.617 -18.297 1.00 82.12 200 GLN A CA 1
ATOM 1608 C C . GLN A 1 200 ? 18.006 24.061 -16.899 1.00 82.12 200 GLN A C 1
ATOM 1610 O O . GLN A 1 200 ? 17.173 23.397 -16.289 1.00 82.12 200 GLN A O 1
ATOM 1615 N N . LEU A 1 201 ? 18.470 25.203 -16.382 1.00 84.62 201 LEU A N 1
ATOM 1616 C CA . LEU A 1 201 ? 18.057 25.699 -15.057 1.00 84.62 201 LEU A CA 1
ATOM 1617 C C . LEU A 1 201 ? 16.538 25.925 -14.927 1.00 84.62 201 LEU A C 1
ATOM 1619 O O . LEU A 1 201 ? 15.984 25.782 -13.837 1.00 84.62 201 LEU A O 1
ATOM 1623 N N . TRP A 1 202 ? 15.842 26.179 -16.040 1.00 87.12 202 TRP A N 1
ATOM 1624 C CA . TRP A 1 202 ? 14.376 26.267 -16.108 1.00 87.12 202 TRP A CA 1
ATOM 1625 C C . TRP A 1 202 ? 13.660 25.031 -15.541 1.00 87.12 202 TRP A C 1
ATOM 1627 O O . TRP A 1 202 ? 12.542 25.136 -15.037 1.00 87.12 202 TRP A O 1
ATOM 1637 N N . VAL A 1 203 ? 14.313 23.865 -15.566 1.00 86.81 203 VAL A N 1
ATOM 1638 C CA . VAL A 1 203 ? 13.792 22.603 -15.024 1.00 86.81 203 VAL A CA 1
ATOM 1639 C C . VAL A 1 203 ? 13.519 22.696 -13.524 1.00 86.81 203 VAL A C 1
ATOM 1641 O O . VAL A 1 203 ? 12.550 22.106 -13.052 1.00 86.81 203 VAL A O 1
ATOM 1644 N N . ILE A 1 204 ? 14.307 23.477 -12.779 1.00 88.69 204 ILE A N 1
ATOM 1645 C CA . ILE A 1 204 ? 14.106 23.679 -11.337 1.00 88.69 204 ILE A CA 1
ATOM 1646 C C . ILE A 1 204 ? 12.760 24.367 -11.077 1.00 88.69 204 ILE A C 1
ATOM 1648 O O . ILE A 1 204 ? 12.059 24.002 -10.136 1.00 88.69 204 ILE A O 1
ATOM 1652 N N . ILE A 1 205 ? 12.380 25.323 -11.931 1.00 89.44 205 ILE A N 1
ATOM 1653 C CA . ILE A 1 205 ? 11.109 26.050 -11.832 1.00 89.44 205 ILE A CA 1
ATOM 1654 C C . ILE A 1 205 ? 9.950 25.139 -12.245 1.00 89.44 205 ILE A C 1
ATOM 1656 O O . ILE A 1 205 ? 8.943 25.064 -11.547 1.00 89.44 205 ILE A O 1
ATOM 1660 N N . VAL A 1 206 ? 10.100 24.387 -13.340 1.00 89.31 206 VAL A N 1
ATOM 1661 C CA . VAL A 1 206 ? 9.080 23.417 -13.779 1.00 89.31 206 VAL A CA 1
ATOM 1662 C C . VAL A 1 206 ? 8.847 22.334 -12.716 1.00 89.31 206 VAL A C 1
ATOM 1664 O O . VAL A 1 206 ? 7.708 21.915 -12.497 1.00 89.31 206 VAL A O 1
ATOM 1667 N N . ALA A 1 207 ? 9.897 21.924 -11.998 1.00 91.06 207 ALA A N 1
ATOM 1668 C CA . ALA A 1 207 ? 9.802 20.955 -10.911 1.00 91.06 207 ALA A CA 1
ATOM 1669 C C . ALA A 1 207 ? 8.935 21.440 -9.736 1.00 91.06 207 ALA A C 1
ATOM 1671 O O . ALA A 1 207 ? 8.380 20.593 -9.042 1.00 91.06 207 ALA A O 1
ATOM 1672 N N . ILE A 1 208 ? 8.745 22.754 -9.541 1.00 94.62 208 ILE A N 1
ATOM 1673 C CA . ILE A 1 208 ? 7.836 23.303 -8.515 1.00 94.62 208 ILE A CA 1
ATOM 1674 C C . ILE A 1 208 ? 6.400 22.854 -8.773 1.00 94.62 208 ILE A C 1
ATOM 1676 O O . ILE A 1 208 ? 5.707 22.441 -7.849 1.00 94.62 208 ILE A O 1
ATOM 1680 N N . VAL A 1 209 ? 5.948 22.908 -10.029 1.00 93.56 209 VAL A N 1
ATOM 1681 C CA . VAL A 1 209 ? 4.570 22.539 -10.389 1.00 93.56 209 VAL A CA 1
ATOM 1682 C C . VAL A 1 209 ? 4.330 21.056 -10.111 1.00 93.56 209 VAL A C 1
ATOM 1684 O O . VAL A 1 209 ? 3.322 20.686 -9.509 1.00 93.56 209 VAL A O 1
ATOM 1687 N N . ALA A 1 210 ? 5.287 20.206 -10.492 1.00 92.44 210 ALA A N 1
ATOM 1688 C CA . ALA A 1 210 ? 5.234 18.780 -10.192 1.00 92.44 210 ALA A CA 1
ATOM 1689 C C . ALA A 1 210 ? 5.286 18.513 -8.677 1.00 92.44 210 ALA A C 1
ATOM 1691 O O . ALA A 1 210 ? 4.506 17.710 -8.170 1.00 92.44 210 ALA A O 1
ATOM 1692 N N . ALA A 1 211 ? 6.163 19.212 -7.952 1.00 96.06 211 ALA A N 1
ATOM 1693 C CA . ALA A 1 211 ? 6.295 19.102 -6.503 1.00 96.06 211 ALA A CA 1
ATOM 1694 C C . ALA A 1 211 ? 5.022 19.518 -5.768 1.00 96.06 211 ALA A C 1
ATOM 1696 O O . ALA A 1 211 ? 4.643 18.851 -4.815 1.00 96.06 211 ALA A O 1
ATOM 1697 N N . LEU A 1 212 ? 4.334 20.568 -6.221 1.00 95.75 212 LEU A N 1
ATOM 1698 C CA . LEU A 1 212 ? 3.070 21.012 -5.637 1.00 95.75 212 LEU A CA 1
ATOM 1699 C C . LEU A 1 212 ? 1.980 19.947 -5.790 1.00 95.75 212 LEU A C 1
ATOM 1701 O O . LEU A 1 212 ? 1.290 19.638 -4.822 1.00 95.75 212 LEU A O 1
ATOM 1705 N N . LEU A 1 213 ? 1.853 19.341 -6.974 1.00 95.50 213 LEU A N 1
ATOM 1706 C CA . LEU A 1 213 ? 0.873 18.276 -7.209 1.00 95.50 213 LEU A CA 1
ATOM 1707 C C . LEU A 1 213 ? 1.175 17.037 -6.354 1.00 95.50 213 LEU A C 1
ATOM 1709 O O . LEU A 1 213 ? 0.275 16.476 -5.731 1.00 95.50 213 LEU A O 1
ATOM 1713 N N . VAL A 1 214 ? 2.447 16.641 -6.287 1.00 94.94 214 VAL A N 1
ATOM 1714 C CA . VAL A 1 214 ? 2.904 15.523 -5.448 1.00 94.94 214 VAL A CA 1
ATOM 1715 C C . VAL A 1 214 ? 2.681 15.829 -3.971 1.00 94.94 214 VAL A C 1
ATOM 1717 O O . VAL A 1 214 ? 2.189 14.972 -3.247 1.00 94.94 214 VAL A O 1
ATOM 1720 N N . PHE A 1 215 ? 3.008 17.041 -3.521 1.00 95.69 215 PHE A N 1
ATOM 1721 C CA . PHE A 1 215 ? 2.810 17.463 -2.140 1.00 95.69 215 PHE A CA 1
ATOM 1722 C C . PHE A 1 215 ? 1.338 17.379 -1.747 1.00 95.69 215 PHE A C 1
ATOM 1724 O O . PHE A 1 215 ? 1.046 16.835 -0.692 1.00 95.69 215 PHE A O 1
ATOM 1731 N N . ILE A 1 216 ? 0.415 17.848 -2.596 1.00 93.50 216 ILE A N 1
ATOM 1732 C CA . ILE A 1 216 ? -1.027 17.733 -2.330 1.00 93.50 216 ILE A CA 1
ATOM 1733 C C . ILE A 1 216 ? -1.426 16.265 -2.156 1.00 93.50 216 ILE A C 1
ATOM 1735 O O . ILE A 1 216 ? -2.146 15.946 -1.215 1.00 93.50 216 ILE A O 1
ATOM 1739 N N . LEU A 1 217 ? -0.949 15.371 -3.026 1.00 93.19 217 LEU A N 1
ATOM 1740 C CA . LEU A 1 217 ? -1.256 13.943 -2.930 1.00 93.19 217 LEU A CA 1
ATOM 1741 C C . LEU A 1 217 ? -0.722 13.349 -1.620 1.00 93.19 217 LEU A C 1
ATOM 1743 O O . LEU A 1 217 ? -1.478 12.719 -0.884 1.00 93.19 217 LEU A O 1
ATOM 1747 N N . LEU A 1 218 ? 0.550 13.605 -1.300 1.00 93.62 218 LEU A N 1
ATOM 1748 C CA . LEU A 1 218 ? 1.175 13.106 -0.076 1.00 93.62 218 LEU A CA 1
ATOM 1749 C C . LEU A 1 218 ? 0.514 13.678 1.179 1.00 93.62 218 LEU A C 1
ATOM 1751 O O . LEU A 1 218 ? 0.259 12.921 2.105 1.00 93.62 218 LEU A O 1
ATOM 1755 N N . PHE A 1 219 ? 0.190 14.973 1.188 1.00 92.00 219 PHE A N 1
ATOM 1756 C CA . PHE A 1 219 ? -0.526 15.647 2.271 1.00 92.00 219 PHE A CA 1
ATOM 1757 C C . PHE A 1 219 ? -1.901 15.020 2.507 1.00 92.00 219 PHE A C 1
ATOM 1759 O O . PHE A 1 219 ? -2.236 14.666 3.634 1.00 92.00 219 PHE A O 1
ATOM 1766 N N . VAL A 1 220 ? -2.691 14.842 1.443 1.00 89.69 220 VAL A N 1
ATOM 1767 C CA . VAL A 1 220 ? -4.024 14.235 1.538 1.00 89.69 220 VAL A CA 1
ATOM 1768 C C . VAL A 1 220 ? -3.926 12.807 2.066 1.00 89.69 220 VAL A C 1
ATOM 1770 O O . VAL A 1 220 ? -4.690 12.443 2.958 1.00 89.69 220 VAL A O 1
ATOM 1773 N N . GLU A 1 221 ? -2.989 12.004 1.562 1.00 89.31 221 GLU A N 1
ATOM 1774 C CA . GLU A 1 221 ? -2.812 10.639 2.049 1.00 89.31 221 GLU A CA 1
ATOM 1775 C C . GLU A 1 221 ? -2.386 10.618 3.519 1.00 89.31 221 GLU A C 1
ATOM 1777 O O . GLU A 1 221 ? -3.086 10.007 4.325 1.00 89.31 221 GLU A O 1
ATOM 1782 N N . THR A 1 222 ? -1.309 11.312 3.904 1.00 91.38 222 THR A N 1
ATOM 1783 C CA . THR A 1 222 ? -0.809 11.280 5.289 1.00 91.38 222 THR A CA 1
ATOM 1784 C C . THR A 1 222 ? -1.844 11.768 6.286 1.00 91.38 222 THR A C 1
ATOM 1786 O O . THR A 1 222 ? -2.124 11.080 7.267 1.00 91.38 222 THR A O 1
ATOM 1789 N N . GLU A 1 223 ? -2.489 12.892 6.007 1.00 89.81 223 GLU A N 1
ATOM 1790 C CA . GLU A 1 223 ? -3.391 13.498 6.975 1.00 89.81 223 GLU A CA 1
ATOM 1791 C C . GLU A 1 223 ? -4.726 12.748 7.084 1.00 89.81 223 GLU A C 1
ATOM 1793 O O . GLU A 1 223 ? -5.249 12.563 8.185 1.00 89.81 223 GLU A O 1
ATOM 1798 N N . ILE A 1 224 ? -5.270 12.225 5.973 1.00 87.06 224 ILE A N 1
ATOM 1799 C CA . ILE A 1 224 ? -6.454 11.353 6.048 1.00 87.06 224 ILE A CA 1
ATOM 1800 C C . ILE A 1 224 ? -6.114 10.071 6.814 1.00 87.06 224 ILE A C 1
ATOM 1802 O O . ILE A 1 224 ? -6.937 9.598 7.602 1.00 87.06 224 ILE A O 1
ATOM 1806 N N . THR A 1 225 ? -4.915 9.504 6.629 1.00 88.56 225 THR A N 1
ATOM 1807 C CA . THR A 1 225 ? -4.518 8.317 7.402 1.00 88.56 225 THR A CA 1
ATOM 1808 C C . THR A 1 225 ? -4.438 8.605 8.900 1.00 88.56 225 THR A C 1
ATOM 1810 O O . THR A 1 225 ? -4.879 7.771 9.695 1.00 88.56 225 THR A O 1
ATOM 1813 N N . GLU A 1 226 ? -3.946 9.782 9.290 1.00 89.12 226 GLU A N 1
ATOM 1814 C CA . GLU A 1 226 ? -3.848 10.188 10.691 1.00 89.12 226 GLU A CA 1
ATOM 1815 C C . GLU A 1 226 ? -5.232 10.444 11.299 1.00 89.12 226 GLU A C 1
ATOM 1817 O O . GLU A 1 226 ? -5.511 9.985 12.410 1.00 89.12 226 GLU A O 1
ATOM 1822 N N . LEU A 1 227 ? -6.153 11.070 10.559 1.00 86.62 227 LEU A N 1
ATOM 1823 C CA . LEU A 1 227 ? -7.549 11.236 10.984 1.00 86.62 227 LEU A CA 1
ATOM 1824 C C . LEU A 1 227 ? -8.265 9.894 11.179 1.00 86.62 227 LEU A C 1
ATOM 1826 O O . LEU A 1 227 ? -8.930 9.672 12.193 1.00 86.62 227 LEU A O 1
ATOM 1830 N N . LEU A 1 228 ? -8.079 8.961 10.243 1.00 84.19 228 LEU A N 1
ATOM 1831 C CA . LEU A 1 228 ? -8.646 7.615 10.341 1.00 84.19 228 LEU A CA 1
ATOM 1832 C C . LEU A 1 228 ? -8.095 6.841 11.547 1.00 84.19 228 LEU A C 1
ATOM 1834 O O . LEU A 1 228 ? -8.826 6.053 12.159 1.00 84.19 228 LEU A O 1
ATOM 1838 N N . LEU A 1 229 ? -6.823 7.055 11.893 1.00 86.25 229 LEU A N 1
ATOM 1839 C CA . LEU A 1 229 ? -6.175 6.408 13.029 1.00 86.25 229 LEU A CA 1
ATOM 1840 C C . LEU A 1 229 ? -6.603 7.031 14.365 1.00 86.25 229 LEU A C 1
ATOM 1842 O O . LEU A 1 229 ? -6.936 6.299 15.295 1.00 86.25 229 LEU A O 1
ATOM 1846 N N . SER A 1 230 ? -6.660 8.363 14.430 1.00 86.00 230 SER A N 1
ATOM 1847 C CA . SER A 1 230 ? -7.007 9.166 15.615 1.00 86.00 230 SER A CA 1
ATOM 1848 C C . SER A 1 230 ? -8.509 9.218 15.930 1.00 86.00 230 SER A C 1
ATOM 1850 O O . SER A 1 230 ? -8.955 9.982 16.794 1.00 86.00 230 SER A O 1
ATOM 1852 N N . ARG A 1 231 ? -9.314 8.368 15.279 1.00 82.12 231 ARG A N 1
ATOM 1853 C CA . ARG A 1 231 ? -10.748 8.226 15.559 1.00 82.12 231 ARG A CA 1
ATOM 1854 C C . ARG A 1 231 ? -11.001 7.984 17.048 1.00 82.12 231 ARG A C 1
ATOM 1856 O O . ARG A 1 231 ? -10.454 7.057 17.644 1.00 82.12 231 ARG A O 1
ATOM 1863 N N . LYS A 1 232 ? -11.937 8.749 17.622 1.00 82.81 232 LYS A N 1
ATOM 1864 C CA . LYS A 1 232 ? -12.341 8.627 19.039 1.00 82.81 232 LYS A CA 1
ATOM 1865 C C . LYS A 1 232 ? -12.806 7.214 19.410 1.00 82.81 232 LYS A C 1
ATOM 1867 O O . LYS A 1 232 ? -12.536 6.765 20.516 1.00 82.81 232 LYS A O 1
ATOM 1872 N N . ASP A 1 233 ? -13.407 6.493 18.462 1.00 80.19 233 ASP A N 1
ATOM 1873 C CA . ASP A 1 233 ? -13.850 5.097 18.611 1.00 80.19 233 ASP A CA 1
ATOM 1874 C C . ASP A 1 233 ? -12.699 4.119 18.948 1.00 80.19 233 ASP A C 1
ATOM 1876 O O . ASP A 1 233 ? -12.946 2.985 19.360 1.00 80.19 233 ASP A O 1
ATOM 1880 N N . ARG A 1 234 ? -11.436 4.525 18.741 1.00 80.69 234 ARG A N 1
ATOM 1881 C CA . ARG A 1 234 ? -10.241 3.711 19.013 1.00 80.69 234 ARG A CA 1
ATOM 1882 C C . ARG A 1 234 ? -9.671 3.896 20.418 1.00 80.69 234 ARG A C 1
ATOM 1884 O O . ARG A 1 234 ? -8.790 3.125 20.780 1.00 80.69 234 ARG A O 1
ATOM 1891 N N . CYS A 1 235 ? -10.161 4.859 21.201 1.00 85.31 235 CYS A N 1
ATOM 1892 C CA . CYS A 1 235 ? -9.712 5.090 22.581 1.00 85.31 235 CYS A CA 1
ATOM 1893 C C . CYS A 1 235 ? -8.176 5.221 22.709 1.00 85.31 235 CYS A C 1
ATOM 1895 O O . CYS A 1 235 ? -7.567 4.638 23.607 1.00 85.31 235 CYS A O 1
ATOM 1897 N N . LEU A 1 236 ? -7.540 5.949 21.781 1.00 86.69 236 LEU A N 1
ATOM 1898 C CA . LEU A 1 236 ? -6.108 6.260 21.848 1.00 86.69 236 LEU A CA 1
ATOM 1899 C C . LEU A 1 236 ? -5.825 7.204 23.022 1.00 86.69 236 LEU A C 1
ATOM 1901 O O . LEU A 1 236 ? -6.621 8.099 23.314 1.00 86.69 236 LEU A O 1
ATOM 1905 N N . VAL A 1 237 ? -4.700 6.982 23.701 1.00 84.19 237 VAL A N 1
ATOM 1906 C CA . VAL A 1 237 ? -4.344 7.692 24.941 1.00 84.19 237 VAL A CA 1
ATOM 1907 C C . VAL A 1 237 ? -3.305 8.774 24.666 1.00 84.19 237 VAL A C 1
ATOM 1909 O O . VAL A 1 237 ? -3.348 9.836 25.291 1.00 84.19 237 VAL A O 1
ATOM 1912 N N . LYS A 1 238 ? -2.370 8.537 23.737 1.00 87.00 238 LYS A N 1
ATOM 1913 C CA . LYS A 1 238 ? -1.372 9.543 23.346 1.00 87.00 238 LYS A CA 1
ATOM 1914 C C . LYS A 1 238 ? -1.947 10.504 22.304 1.00 87.00 238 LYS A C 1
ATOM 1916 O O . LYS A 1 238 ? -2.777 10.138 21.478 1.00 87.00 238 LYS A O 1
ATOM 1921 N N . GLY A 1 239 ? -1.487 11.754 22.365 1.00 81.00 239 GLY A N 1
ATOM 1922 C CA . GLY A 1 239 ? -1.851 12.795 21.402 1.00 81.00 239 GLY A CA 1
ATOM 1923 C C . GLY A 1 239 ? -1.265 12.552 20.006 1.00 81.00 239 GLY A C 1
ATOM 1924 O O . GLY A 1 239 ? -0.256 11.862 19.863 1.00 81.00 239 GLY A O 1
ATOM 1925 N N . SER A 1 240 ? -1.906 13.151 18.998 1.00 82.75 240 SER A N 1
ATOM 1926 C CA . SER A 1 240 ? -1.501 13.107 17.584 1.00 82.75 240 SER A CA 1
ATOM 1927 C C . SER A 1 240 ? -0.502 14.212 17.236 1.00 82.75 240 SER A C 1
ATOM 1929 O O . SER A 1 240 ? -0.497 15.268 17.875 1.00 82.75 240 SER A O 1
ATOM 1931 N N . GLY A 1 241 ? 0.334 13.966 16.227 1.00 87.50 241 GLY A N 1
ATOM 1932 C CA . GLY A 1 241 ? 1.502 14.773 15.875 1.00 87.50 241 GLY A CA 1
ATOM 1933 C C . GLY A 1 241 ? 1.457 15.429 14.493 1.00 87.50 241 GLY A C 1
ATOM 1934 O O . GLY A 1 241 ? 2.528 15.709 13.973 1.00 87.50 241 GLY A O 1
ATOM 1935 N N . LEU A 1 242 ? 0.275 15.705 13.930 1.00 86.69 242 LEU A N 1
ATOM 1936 C CA . LEU A 1 242 ? 0.012 16.255 12.580 1.00 86.69 242 LEU A CA 1
ATOM 1937 C C . LEU A 1 242 ? 1.135 17.122 11.963 1.00 86.69 242 LEU A C 1
ATOM 1939 O O . LEU A 1 242 ? 1.685 16.811 10.911 1.00 86.69 242 LEU A O 1
ATOM 1943 N N . HIS A 1 243 ? 1.542 18.211 12.629 1.00 91.50 243 HIS A N 1
ATOM 1944 C CA . HIS A 1 243 ? 2.574 19.115 12.090 1.00 91.50 243 HIS A CA 1
ATOM 1945 C C . HIS A 1 243 ? 3.952 18.453 11.948 1.00 91.50 243 HIS A C 1
ATOM 1947 O O . HIS A 1 243 ? 4.699 18.746 11.013 1.00 91.50 243 HIS A O 1
ATOM 1953 N N . TRP A 1 244 ? 4.304 17.592 12.901 1.00 91.88 244 TRP A N 1
ATOM 1954 C CA . TRP A 1 244 ? 5.560 16.855 12.877 1.00 91.88 244 TRP A CA 1
ATOM 1955 C C . TRP A 1 244 ? 5.543 15.780 11.793 1.00 91.88 244 TRP A C 1
ATOM 1957 O O . TRP A 1 244 ? 6.542 15.610 11.097 1.00 91.88 244 TRP A O 1
ATOM 1967 N N . ASP A 1 245 ? 4.404 15.120 11.601 1.00 92.00 245 ASP A N 1
ATOM 1968 C CA . ASP A 1 245 ? 4.238 14.088 10.579 1.00 92.00 245 ASP A CA 1
ATOM 1969 C C . ASP A 1 245 ? 4.323 14.696 9.168 1.00 92.00 245 ASP A C 1
ATOM 1971 O O . ASP A 1 245 ? 4.981 14.129 8.289 1.00 92.00 245 ASP A O 1
ATOM 1975 N N . LEU A 1 246 ? 3.805 15.915 8.975 1.00 91.69 246 LEU A N 1
ATOM 1976 C CA . LEU A 1 246 ? 3.953 16.663 7.724 1.00 91.69 246 LEU A CA 1
ATOM 1977 C C . LEU A 1 246 ? 5.411 17.060 7.430 1.00 91.69 246 LEU A C 1
ATOM 1979 O O . LEU A 1 246 ? 5.882 16.927 6.295 1.00 91.69 246 LEU A O 1
ATOM 1983 N N . LEU A 1 247 ? 6.147 17.521 8.447 1.00 94.56 247 LEU A N 1
ATOM 1984 C CA . LEU A 1 247 ? 7.576 17.826 8.318 1.00 94.56 247 LEU A CA 1
ATOM 1985 C C . LEU A 1 247 ? 8.386 16.554 8.020 1.00 94.56 247 LEU A C 1
ATOM 1987 O O . LEU A 1 247 ? 9.270 16.563 7.160 1.00 94.56 247 LEU A O 1
ATOM 1991 N N . LEU A 1 248 ? 8.074 15.455 8.712 1.00 94.25 248 LEU A N 1
ATOM 1992 C CA . LEU A 1 248 ? 8.735 14.167 8.540 1.00 94.25 248 LEU A CA 1
ATOM 1993 C C . LEU A 1 248 ? 8.498 13.608 7.133 1.00 94.25 248 LEU A C 1
ATOM 1995 O O . LEU A 1 248 ? 9.444 13.131 6.511 1.00 94.25 248 LEU A O 1
ATOM 1999 N N . MET A 1 249 ? 7.281 13.730 6.596 1.00 95.25 249 MET A N 1
ATOM 2000 C CA . MET A 1 249 ? 6.967 13.364 5.213 1.00 95.25 249 MET A CA 1
ATOM 2001 C C . MET A 1 249 ? 7.832 14.153 4.215 1.00 95.25 249 MET A C 1
ATOM 2003 O O . MET A 1 249 ? 8.474 13.557 3.344 1.00 95.25 249 MET A O 1
ATOM 2007 N N . GLY A 1 250 ? 7.937 15.477 4.378 1.00 95.56 250 GLY A N 1
ATOM 2008 C CA . GLY A 1 250 ? 8.809 16.322 3.552 1.00 95.56 250 GLY A CA 1
ATOM 2009 C C . GLY A 1 250 ? 10.293 15.942 3.652 1.00 95.56 250 GLY A C 1
ATOM 2010 O O . GLY A 1 250 ? 11.007 15.873 2.651 1.00 95.56 250 GLY A O 1
ATOM 2011 N N . ALA A 1 251 ? 10.772 15.620 4.854 1.00 96.25 251 ALA A N 1
ATOM 2012 C CA . ALA A 1 251 ? 12.153 15.185 5.059 1.00 96.25 251 ALA A CA 1
ATOM 2013 C C . ALA A 1 251 ? 12.423 13.804 4.434 1.00 96.25 251 ALA A C 1
ATOM 2015 O O . ALA A 1 251 ? 13.432 13.613 3.751 1.00 96.25 251 ALA A O 1
ATOM 2016 N N . CYS A 1 252 ? 11.514 12.843 4.613 1.00 95.19 252 CYS A N 1
ATOM 2017 C CA . CYS A 1 252 ? 11.623 11.505 4.036 1.00 95.19 252 CYS A CA 1
ATOM 2018 C C . CYS A 1 252 ? 11.555 11.525 2.506 1.00 95.19 252 CYS A C 1
ATOM 2020 O O . CYS A 1 252 ? 12.295 10.781 1.862 1.00 95.19 252 CYS A O 1
ATOM 2022 N N . THR A 1 253 ? 10.719 12.377 1.908 1.00 95.31 253 THR A N 1
ATOM 2023 C CA . THR A 1 253 ? 10.653 12.534 0.444 1.00 95.31 253 THR A CA 1
ATOM 2024 C C . THR A 1 253 ? 11.942 13.113 -0.124 1.00 95.31 253 THR A C 1
ATOM 2026 O O . THR A 1 253 ? 12.440 12.583 -1.120 1.00 95.31 253 THR A O 1
ATOM 2029 N N . LEU A 1 254 ? 12.541 14.113 0.536 1.00 95.25 254 LEU A N 1
ATOM 2030 C CA . LEU A 1 254 ? 13.864 14.617 0.163 1.00 95.25 254 LEU A CA 1
ATOM 2031 C C . LEU A 1 254 ? 14.937 13.527 0.283 1.00 95.25 254 LEU A C 1
ATOM 2033 O O . LEU A 1 254 ? 15.703 13.326 -0.658 1.00 95.25 254 LEU A O 1
ATOM 2037 N N . LEU A 1 255 ? 14.978 12.794 1.399 1.00 94.50 255 LEU A N 1
ATOM 2038 C CA . LEU A 1 255 ? 15.937 11.701 1.591 1.00 94.50 255 LEU A CA 1
ATOM 2039 C C . LEU A 1 255 ? 15.782 10.629 0.504 1.00 94.50 255 LEU A C 1
ATOM 2041 O O . LEU A 1 255 ? 16.764 10.255 -0.136 1.00 94.50 255 LEU A O 1
ATOM 2045 N N . CYS A 1 256 ? 14.553 10.193 0.216 1.00 92.88 256 CYS A N 1
ATOM 2046 C CA . CYS A 1 256 ? 14.284 9.250 -0.871 1.00 92.88 256 CYS A CA 1
ATOM 2047 C C . CYS A 1 256 ? 14.724 9.817 -2.228 1.00 92.88 256 CYS A C 1
ATOM 2049 O O . CYS A 1 256 ? 15.311 9.098 -3.028 1.00 92.88 256 CYS A O 1
ATOM 2051 N N . SER A 1 257 ? 14.516 11.111 -2.478 1.00 92.25 257 SER A N 1
ATOM 2052 C CA . SER A 1 257 ? 14.997 11.793 -3.682 1.00 92.25 257 SER A CA 1
ATOM 2053 C C . SER A 1 257 ? 16.526 11.813 -3.806 1.00 92.25 257 SER A C 1
ATOM 2055 O O . SER A 1 257 ? 17.034 11.558 -4.896 1.00 92.25 257 SER A O 1
ATOM 2057 N N . ILE A 1 258 ? 17.258 12.053 -2.713 1.00 90.88 258 ILE A N 1
ATOM 2058 C CA . ILE A 1 258 ? 18.734 12.066 -2.684 1.00 90.88 258 ILE A CA 1
ATOM 2059 C C . ILE A 1 258 ? 19.313 10.683 -3.014 1.00 90.88 258 ILE A C 1
ATOM 2061 O O . ILE A 1 258 ? 20.294 10.585 -3.753 1.00 90.88 258 ILE A O 1
ATOM 2065 N N . PHE A 1 259 ? 18.691 9.616 -2.504 1.00 88.94 259 PHE A N 1
ATOM 2066 C CA . PHE A 1 259 ? 19.077 8.226 -2.791 1.00 88.94 259 PHE A CA 1
ATOM 2067 C C . PHE A 1 259 ? 18.451 7.671 -4.087 1.00 88.94 259 PHE A C 1
ATOM 2069 O O . PHE A 1 259 ? 18.739 6.547 -4.516 1.00 88.94 259 PHE A O 1
ATOM 2076 N N . GLY A 1 260 ? 17.569 8.442 -4.728 1.00 86.69 260 GLY A N 1
ATOM 2077 C CA . GLY A 1 260 ? 16.825 8.021 -5.912 1.00 86.69 260 GLY A CA 1
ATOM 2078 C C . GLY A 1 260 ? 15.860 6.854 -5.662 1.00 86.69 260 GLY A C 1
ATOM 2079 O O . GLY A 1 260 ? 15.588 6.081 -6.582 1.00 86.69 260 GLY A O 1
ATOM 2080 N N . LEU A 1 261 ? 15.380 6.710 -4.428 1.00 89.19 261 LEU A N 1
ATOM 2081 C CA . LEU A 1 261 ? 14.392 5.730 -3.978 1.00 89.19 261 LEU A CA 1
ATOM 2082 C C . LEU A 1 261 ? 12.961 6.228 -4.245 1.00 89.19 261 LEU A C 1
ATOM 2084 O O . LEU A 1 261 ? 12.743 7.442 -4.292 1.00 89.19 261 LEU A O 1
ATOM 2088 N N . PRO A 1 262 ? 11.973 5.324 -4.419 1.00 91.44 262 PRO A N 1
ATOM 2089 C CA . PRO A 1 262 ? 10.558 5.687 -4.488 1.00 91.44 262 PRO A CA 1
ATOM 2090 C C . PRO A 1 262 ? 10.141 6.534 -3.276 1.00 91.44 262 PRO A C 1
ATOM 2092 O O . PRO A 1 262 ? 10.596 6.298 -2.162 1.00 91.44 262 PRO A O 1
ATOM 2095 N N . TRP A 1 263 ? 9.283 7.533 -3.496 1.00 93.44 263 TRP A N 1
ATOM 2096 C CA . TRP A 1 263 ? 8.732 8.316 -2.397 1.00 93.44 263 TRP A CA 1
ATOM 2097 C C . TRP A 1 263 ? 7.689 7.467 -1.689 1.00 93.44 263 TRP A C 1
ATOM 2099 O O . TRP A 1 263 ? 6.956 6.725 -2.342 1.00 93.44 263 TRP A O 1
ATOM 2109 N N . MET A 1 264 ? 7.644 7.574 -0.368 1.00 91.19 264 MET A N 1
ATOM 2110 C CA . MET A 1 264 ? 6.707 6.824 0.453 1.00 91.19 264 MET A CA 1
ATOM 2111 C C . MET A 1 264 ? 5.633 7.759 0.994 1.00 91.19 264 MET A C 1
ATOM 2113 O O . MET A 1 264 ? 5.920 8.900 1.357 1.00 91.19 264 MET A O 1
ATOM 2117 N N . CYS A 1 265 ? 4.417 7.243 1.080 1.00 89.81 265 CYS A N 1
ATOM 2118 C CA . CYS A 1 265 ? 3.277 7.870 1.729 1.00 89.81 265 CYS A CA 1
ATOM 2119 C C . CYS A 1 265 ? 2.778 6.979 2.872 1.00 89.81 265 CYS A C 1
ATOM 2121 O O . CYS A 1 265 ? 3.159 5.808 2.985 1.00 89.81 265 CYS A O 1
ATOM 2123 N N . ALA A 1 266 ? 1.928 7.526 3.740 1.00 90.00 266 ALA A N 1
ATOM 2124 C CA . ALA A 1 266 ? 1.305 6.731 4.786 1.00 90.00 266 ALA A CA 1
ATOM 2125 C C . ALA A 1 266 ? 0.254 5.781 4.186 1.00 90.00 266 ALA A C 1
ATOM 2127 O O . ALA A 1 266 ? -0.680 6.195 3.503 1.00 90.00 266 ALA A O 1
ATOM 2128 N N . ALA A 1 267 ? 0.385 4.485 4.468 1.00 87.62 267 ALA A N 1
ATOM 2129 C CA . ALA A 1 267 ? -0.512 3.464 3.938 1.00 87.62 267 ALA A CA 1
ATOM 2130 C C . ALA A 1 267 ? -1.751 3.290 4.834 1.00 87.62 267 ALA A C 1
ATOM 2132 O O . ALA A 1 267 ? -1.709 2.562 5.826 1.00 87.62 267 ALA A O 1
ATOM 2133 N N . ALA A 1 268 ? -2.880 3.905 4.462 1.00 84.06 268 ALA A N 1
ATOM 2134 C CA . ALA A 1 268 ? -4.097 3.955 5.290 1.00 84.06 268 ALA A CA 1
ATOM 2135 C C . ALA A 1 268 ? -4.573 2.574 5.755 1.00 84.06 268 ALA A C 1
ATOM 2137 O O . ALA A 1 268 ? -4.795 2.340 6.941 1.00 84.06 268 ALA A O 1
ATOM 2138 N N . VAL A 1 269 ? -4.699 1.631 4.821 1.00 78.19 269 VAL A N 1
ATOM 2139 C CA . VAL A 1 269 ? -5.248 0.302 5.116 1.00 78.19 269 VAL A CA 1
ATOM 2140 C C . VAL A 1 269 ? -4.301 -0.531 5.969 1.00 78.19 269 VAL A C 1
ATOM 2142 O O . VAL A 1 269 ? -4.751 -1.206 6.893 1.00 78.19 269 VAL A O 1
ATOM 2145 N N . GLN A 1 270 ? -2.995 -0.448 5.719 1.00 83.50 270 GLN A N 1
ATOM 2146 C CA . GLN A 1 270 ? -2.009 -1.152 6.532 1.00 83.50 270 GLN A CA 1
ATOM 2147 C C . GLN A 1 270 ? -1.935 -0.567 7.946 1.00 83.50 270 GLN A C 1
ATOM 2149 O O . GLN A 1 270 ? -1.933 -1.330 8.912 1.00 83.50 270 GLN A O 1
ATOM 2154 N N . SER A 1 271 ? -1.942 0.762 8.082 1.00 86.88 271 SER A N 1
ATOM 2155 C CA . SER A 1 271 ? -1.960 1.445 9.380 1.00 86.88 271 SER A CA 1
ATOM 2156 C C . SER A 1 271 ? -3.220 1.108 10.181 1.00 86.88 271 SER A C 1
ATOM 2158 O O . SER A 1 271 ? -3.137 0.820 11.375 1.00 86.88 271 SER A O 1
ATOM 2160 N N . LEU A 1 272 ? -4.388 1.049 9.532 1.00 81.31 272 LEU A N 1
ATOM 2161 C CA . LEU A 1 272 ? -5.638 0.633 10.173 1.00 81.31 272 LEU A CA 1
ATOM 2162 C C . LEU A 1 272 ? -5.627 -0.844 10.575 1.00 81.31 272 LEU A C 1
ATOM 2164 O O . LEU A 1 272 ? -6.068 -1.177 11.678 1.00 81.31 272 LEU A O 1
ATOM 2168 N N . ALA A 1 273 ? -5.110 -1.727 9.720 1.00 79.19 273 ALA A N 1
ATOM 2169 C CA . ALA A 1 273 ? -4.977 -3.147 10.030 1.00 79.19 273 ALA A CA 1
ATOM 2170 C C . ALA A 1 273 ? -4.027 -3.368 11.219 1.00 79.19 273 ALA A C 1
ATOM 2172 O O . ALA A 1 273 ? -4.368 -4.105 12.147 1.00 79.19 273 ALA A O 1
ATOM 2173 N N . HIS A 1 274 ? -2.887 -2.672 11.239 1.00 84.88 274 HIS A N 1
ATOM 2174 C CA . HIS A 1 274 ? -1.917 -2.702 12.335 1.00 84.88 274 HIS A CA 1
ATOM 2175 C C . HIS A 1 274 ? -2.499 -2.152 13.644 1.00 84.88 274 HIS A C 1
ATOM 2177 O O . HIS A 1 274 ? -2.405 -2.803 14.679 1.00 84.88 274 HIS A O 1
ATOM 2183 N N . CYS A 1 275 ? -3.204 -1.022 13.606 1.00 85.31 275 CYS A N 1
ATOM 2184 C CA . CYS A 1 275 ? -3.903 -0.503 14.783 1.00 85.31 275 CYS A CA 1
ATOM 2185 C C . CYS A 1 275 ? -4.980 -1.478 15.285 1.00 85.31 275 CYS A C 1
ATOM 2187 O O . CYS A 1 275 ? -5.121 -1.709 16.487 1.00 85.31 275 CYS A O 1
ATOM 2189 N N . SER A 1 276 ? -5.712 -2.120 14.369 1.00 80.00 276 SER A N 1
ATOM 2190 C CA . SER A 1 276 ? -6.749 -3.087 14.732 1.00 80.00 276 SER A CA 1
ATOM 2191 C C . SER A 1 276 ? -6.192 -4.346 15.405 1.00 80.00 276 SER A C 1
ATOM 2193 O O . SER A 1 276 ? -6.835 -4.869 16.316 1.00 80.00 276 SER A O 1
ATOM 2195 N N . SER A 1 277 ? -4.995 -4.810 15.028 1.00 79.75 277 SER A N 1
ATOM 2196 C CA . SER A 1 277 ? -4.355 -5.964 15.675 1.00 79.75 277 SER A CA 1
ATOM 2197 C C . SER A 1 277 ? -3.807 -5.632 17.067 1.00 79.75 277 SER A C 1
ATOM 2199 O O . SER A 1 277 ? -3.679 -6.525 17.901 1.00 79.75 277 SER A O 1
ATOM 2201 N N . LEU A 1 278 ? -3.556 -4.349 17.347 1.00 86.62 278 LEU A N 1
ATOM 2202 C CA . LEU A 1 278 ? -3.143 -3.832 18.657 1.00 86.62 278 LEU A CA 1
ATOM 2203 C C . LEU A 1 278 ? -4.315 -3.391 19.543 1.00 86.62 278 LEU A C 1
ATOM 2205 O O . LEU A 1 278 ? -4.107 -2.991 20.691 1.00 86.62 278 LEU A O 1
ATOM 2209 N N . SER A 1 279 ? -5.541 -3.458 19.021 1.00 85.56 279 SER A N 1
ATOM 2210 C CA . SER A 1 279 ? -6.745 -3.063 19.745 1.00 85.56 279 SER A CA 1
ATOM 2211 C C . SER A 1 279 ? -7.227 -4.172 20.681 1.00 85.56 279 SER A C 1
ATOM 2213 O O . SER A 1 279 ? -7.432 -5.322 20.277 1.00 85.56 279 SER A O 1
ATOM 2215 N N . VAL A 1 280 ? -7.429 -3.823 21.952 1.00 84.81 280 VAL A N 1
ATOM 2216 C CA . VAL A 1 280 ? -7.961 -4.746 22.956 1.00 84.81 280 VAL A CA 1
ATOM 2217 C C . VAL A 1 280 ? -9.483 -4.578 23.016 1.00 84.81 280 VAL A C 1
ATOM 2219 O O . VAL A 1 280 ? -9.968 -3.473 23.266 1.00 84.81 280 VAL A O 1
ATOM 2222 N N . PRO A 1 281 ? -10.271 -5.646 22.787 1.00 81.00 281 PRO A N 1
ATOM 2223 C CA . PRO A 1 281 ? -11.724 -5.550 22.844 1.00 81.00 281 PRO A CA 1
ATOM 2224 C C . PRO A 1 281 ? -12.207 -5.366 24.288 1.00 81.00 281 PRO A C 1
ATOM 2226 O O . PRO A 1 281 ? -11.747 -6.071 25.195 1.00 81.00 281 PRO A O 1
ATOM 2229 N N . LYS A 1 282 ? -13.181 -4.470 24.481 1.00 81.38 282 LYS A N 1
ATOM 2230 C CA . LYS A 1 282 ? -13.853 -4.224 25.764 1.00 81.38 282 LYS A CA 1
ATOM 2231 C C . LYS A 1 282 ? -14.537 -5.501 26.255 1.00 81.38 282 LYS A C 1
ATOM 2233 O O . LYS A 1 282 ? -15.140 -6.244 25.478 1.00 81.38 282 LYS A O 1
ATOM 2238 N N . LYS A 1 283 ? -14.441 -5.777 27.559 1.00 76.81 283 LYS A N 1
ATOM 2239 C CA . LYS A 1 283 ? -15.195 -6.862 28.205 1.00 76.81 283 LYS A CA 1
ATOM 2240 C C . LYS A 1 283 ? -16.640 -6.396 28.394 1.00 76.81 283 LYS A C 1
ATOM 2242 O O . LYS A 1 283 ? -16.940 -5.748 29.389 1.00 76.81 283 LYS A O 1
ATOM 2247 N N . THR A 1 284 ? -17.498 -6.691 27.428 1.00 68.69 284 THR A N 1
ATOM 2248 C CA . THR A 1 284 ? -18.922 -6.346 27.480 1.00 68.69 284 THR A CA 1
ATOM 2249 C C . THR A 1 284 ? -19.774 -7.513 27.967 1.00 68.69 284 THR A C 1
ATOM 2251 O O . THR A 1 284 ? -19.407 -8.683 27.799 1.00 68.69 284 THR A O 1
ATOM 2254 N N . ALA A 1 285 ? -20.906 -7.194 28.598 1.00 74.94 285 ALA A N 1
ATOM 2255 C CA . ALA A 1 285 ? -21.929 -8.187 28.911 1.00 74.94 285 ALA A CA 1
ATOM 2256 C C . ALA A 1 285 ? -22.589 -8.706 27.612 1.00 74.94 285 ALA A C 1
ATOM 2258 O O . ALA A 1 285 ? -22.552 -8.015 26.587 1.00 74.94 285 ALA A O 1
ATOM 2259 N N . PRO A 1 286 ? -23.193 -9.911 27.609 1.00 66.06 286 PRO A N 1
ATOM 2260 C CA . PRO A 1 286 ? -23.890 -10.428 26.432 1.00 66.06 286 PRO A CA 1
ATOM 2261 C C . PRO A 1 286 ? -24.990 -9.448 25.988 1.00 66.06 286 PRO A C 1
ATOM 2263 O O . PRO A 1 286 ? -25.897 -9.164 26.762 1.00 66.06 286 PRO A O 1
ATOM 2266 N N . GLY A 1 287 ? -24.897 -8.924 24.760 1.00 66.56 287 GLY A N 1
ATOM 2267 C CA . GLY A 1 287 ? -25.863 -7.974 24.183 1.00 66.56 287 GLY A CA 1
ATOM 2268 C C . GLY A 1 287 ? -25.408 -6.508 24.140 1.00 66.56 287 GLY A C 1
ATOM 2269 O O . GLY A 1 287 ? -25.987 -5.723 23.396 1.00 66.56 287 GLY A O 1
ATOM 2270 N N . GLU A 1 288 ? -24.347 -6.126 24.858 1.00 70.12 288 GLU A N 1
ATOM 2271 C CA . GLU A 1 288 ? -23.789 -4.768 24.784 1.00 70.12 288 GLU A CA 1
ATOM 2272 C C . GLU A 1 288 ? -22.830 -4.634 23.580 1.00 70.12 288 GLU A C 1
ATOM 2274 O O . GLU A 1 288 ? -22.082 -5.563 23.245 1.00 70.12 288 GLU A O 1
ATOM 2279 N N . ARG A 1 289 ? -22.866 -3.472 22.905 1.00 65.00 289 ARG A N 1
ATOM 2280 C CA . ARG A 1 289 ? -22.146 -3.221 21.644 1.00 65.00 289 ARG A CA 1
ATOM 2281 C C . ARG A 1 289 ? -20.641 -3.521 21.797 1.00 65.00 289 ARG A C 1
ATOM 2283 O O . ARG A 1 289 ? -20.015 -3.001 22.723 1.00 65.00 289 ARG A O 1
ATOM 2290 N N . PRO A 1 290 ? -20.026 -4.312 20.894 1.00 69.56 290 PRO A N 1
ATOM 2291 C CA . PRO A 1 290 ? -18.595 -4.584 20.954 1.00 69.56 290 PRO A CA 1
ATOM 2292 C C . PRO A 1 290 ? -17.812 -3.285 20.731 1.00 69.56 290 PRO A C 1
ATOM 2294 O O . PRO A 1 290 ? -17.913 -2.662 19.677 1.00 69.56 290 PRO A O 1
ATOM 2297 N N . GLY A 1 291 ? -17.039 -2.880 21.737 1.00 76.06 291 GLY A N 1
ATOM 2298 C CA . GLY A 1 291 ? -16.195 -1.686 21.706 1.00 76.06 291 GLY A CA 1
ATOM 2299 C C . GLY A 1 291 ? -14.712 -2.023 21.830 1.00 76.06 291 GLY A C 1
ATOM 2300 O O . GLY A 1 291 ? -14.340 -3.118 22.260 1.00 76.06 291 GLY A O 1
ATOM 2301 N N . VAL A 1 292 ? -13.860 -1.068 21.469 1.00 83.44 292 VAL A N 1
ATOM 2302 C CA . VAL A 1 292 ? -12.426 -1.108 21.781 1.00 83.44 292 VAL A CA 1
ATOM 2303 C C . VAL A 1 292 ? -12.229 -0.467 23.154 1.00 83.44 292 VAL A C 1
ATOM 2305 O O . VAL A 1 292 ? -12.789 0.593 23.416 1.00 83.44 292 VAL A O 1
ATOM 2308 N N . ASP A 1 293 ? -11.483 -1.128 24.039 1.00 85.12 293 ASP A N 1
ATOM 2309 C CA . ASP A 1 293 ? -11.175 -0.604 25.377 1.00 85.12 293 ASP A CA 1
ATOM 2310 C C . ASP A 1 293 ? -10.021 0.401 25.294 1.00 85.12 293 ASP A C 1
ATOM 2312 O O . ASP A 1 293 ? -10.164 1.574 25.617 1.00 85.12 293 ASP A O 1
ATOM 2316 N N . TYR A 1 294 ? -8.890 -0.058 24.760 1.00 88.56 294 TYR A N 1
ATOM 2317 C CA . TYR A 1 294 ? -7.713 0.748 24.461 1.00 88.56 294 TYR A CA 1
ATOM 2318 C C . TYR A 1 294 ? -6.884 0.076 23.360 1.00 88.56 294 TYR A C 1
ATOM 2320 O O . TYR A 1 294 ? -7.062 -1.110 23.046 1.00 88.56 294 TYR A O 1
ATOM 2328 N N . VAL A 1 295 ? -5.954 0.831 22.779 1.00 90.75 295 VAL A N 1
ATOM 2329 C CA . VAL A 1 295 ? -4.984 0.342 21.791 1.00 90.75 295 VAL A CA 1
ATOM 2330 C C . VAL A 1 295 ? -3.588 0.356 22.405 1.00 90.75 295 VAL A C 1
ATOM 2332 O O . VAL A 1 295 ? -3.192 1.310 23.074 1.00 90.75 295 VAL A O 1
ATOM 2335 N N . LEU A 1 296 ? -2.827 -0.715 22.188 1.00 90.19 296 LEU A N 1
ATOM 2336 C CA . LEU A 1 296 ? -1.434 -0.801 22.623 1.00 90.19 296 LEU A CA 1
ATOM 2337 C C . LEU A 1 296 ? -0.533 0.036 21.702 1.00 90.19 296 LEU A C 1
ATOM 2339 O O . LEU A 1 296 ? -0.129 -0.404 20.630 1.00 90.19 296 LEU A O 1
ATOM 2343 N N . GLU A 1 297 ? -0.194 1.248 22.126 1.00 90.38 297 GLU A N 1
ATOM 2344 C CA . GLU A 1 297 ? 0.638 2.175 21.352 1.00 90.38 297 GLU A CA 1
ATOM 2345 C C . GLU A 1 297 ? 2.141 1.892 21.541 1.00 90.38 297 GLU A C 1
ATOM 2347 O O . GLU A 1 297 ? 2.754 2.316 22.531 1.00 90.38 297 GLU A O 1
ATOM 2352 N N . GLN A 1 298 ? 2.755 1.220 20.565 1.00 91.31 298 GLN A N 1
ATOM 2353 C CA . GLN A 1 298 ? 4.156 0.787 20.610 1.00 91.31 298 GLN A CA 1
ATOM 2354 C C . GLN A 1 298 ? 4.946 1.145 19.343 1.00 91.31 298 GLN A C 1
ATOM 2356 O O . GLN A 1 298 ? 4.404 1.174 18.244 1.00 91.31 298 GLN A O 1
ATOM 2361 N N . ARG A 1 299 ? 6.261 1.370 19.495 1.00 90.56 299 ARG A N 1
ATOM 2362 C CA . ARG A 1 299 ? 7.193 1.653 18.378 1.00 90.56 299 ARG A CA 1
ATOM 2363 C C . ARG A 1 299 ? 7.885 0.399 17.831 1.00 90.56 299 ARG A C 1
ATOM 2365 O O . ARG A 1 299 ? 8.326 0.379 16.686 1.00 90.56 299 ARG A O 1
ATOM 2372 N N . VAL A 1 300 ? 7.968 -0.653 18.649 1.00 92.69 300 VAL A N 1
ATOM 2373 C CA . VAL A 1 300 ? 8.759 -1.861 18.364 1.00 92.69 300 VAL A CA 1
ATOM 2374 C C . VAL A 1 300 ? 8.211 -2.632 17.170 1.00 92.69 300 VAL A C 1
ATOM 2376 O O . VAL A 1 300 ? 8.991 -3.097 16.349 1.00 92.69 300 VAL A O 1
ATOM 2379 N N . THR A 1 301 ? 6.888 -2.732 17.014 1.00 91.94 301 THR A N 1
ATOM 2380 C CA . THR A 1 301 ? 6.303 -3.465 15.881 1.00 91.94 301 THR A CA 1
ATOM 2381 C C . THR A 1 301 ? 6.623 -2.835 14.541 1.00 91.94 301 THR A C 1
ATOM 2383 O O . THR A 1 301 ? 6.895 -3.561 13.596 1.00 91.94 301 THR A O 1
ATOM 2386 N N . THR A 1 302 ? 6.619 -1.504 14.449 1.00 88.38 302 THR A N 1
ATOM 2387 C CA . THR A 1 302 ? 6.901 -0.813 13.185 1.00 88.38 302 THR A CA 1
ATOM 2388 C C . THR A 1 302 ? 8.361 -1.008 12.788 1.00 88.38 302 THR A C 1
ATOM 2390 O O . THR A 1 302 ? 8.644 -1.380 11.652 1.00 88.38 302 THR A O 1
ATOM 2393 N N . ILE A 1 303 ? 9.280 -0.866 13.751 1.00 92.19 303 ILE A N 1
ATOM 2394 C CA . ILE A 1 303 ? 10.707 -1.155 13.548 1.00 92.19 303 ILE A CA 1
ATOM 2395 C C . ILE A 1 303 ? 10.899 -2.628 13.171 1.00 92.19 303 ILE A C 1
ATOM 2397 O O . ILE A 1 303 ? 11.573 -2.927 12.189 1.00 92.19 303 ILE A O 1
ATOM 2401 N N . GLY A 1 304 ? 10.249 -3.544 13.889 1.00 93.25 304 GLY A N 1
ATOM 2402 C CA . GLY A 1 304 ? 10.306 -4.978 13.620 1.00 93.25 304 GLY A CA 1
ATOM 2403 C C . GLY A 1 304 ? 9.841 -5.331 12.209 1.00 93.25 304 GLY A C 1
ATOM 2404 O O . GLY A 1 304 ? 10.552 -6.039 11.507 1.00 93.25 304 GLY A O 1
ATOM 2405 N N . VAL A 1 305 ? 8.704 -4.789 11.756 1.00 90.62 305 VAL A N 1
ATOM 2406 C CA . VAL A 1 305 ? 8.200 -5.002 10.389 1.00 90.62 305 VAL A CA 1
ATOM 2407 C C . VAL A 1 305 ? 9.172 -4.436 9.353 1.00 90.62 305 VAL A C 1
ATOM 2409 O O . VAL A 1 305 ? 9.489 -5.138 8.398 1.00 90.62 305 VAL A O 1
ATOM 2412 N N . SER A 1 306 ? 9.705 -3.224 9.552 1.00 91.06 306 SER A N 1
ATOM 2413 C CA . SER A 1 306 ? 10.680 -2.638 8.616 1.00 91.06 306 SER A CA 1
ATOM 2414 C C . SER A 1 306 ? 11.984 -3.441 8.523 1.00 91.06 306 SER A C 1
ATOM 2416 O O . SER A 1 306 ? 12.502 -3.650 7.427 1.00 91.06 306 SER A O 1
ATOM 2418 N N . LEU A 1 307 ? 12.483 -3.958 9.650 1.00 91.62 307 LEU A N 1
ATOM 2419 C CA . LEU A 1 307 ? 13.683 -4.791 9.693 1.00 91.62 307 LEU A CA 1
ATOM 2420 C C . LEU A 1 307 ? 13.433 -6.145 9.028 1.00 91.62 307 LEU A C 1
ATOM 2422 O O . LEU A 1 307 ? 14.273 -6.616 8.265 1.00 91.62 307 LEU A O 1
ATOM 2426 N N . LEU A 1 308 ? 12.266 -6.747 9.270 1.00 89.69 308 LEU A N 1
ATOM 2427 C CA . LEU A 1 308 ? 11.876 -8.011 8.653 1.00 89.69 308 LEU A CA 1
ATOM 2428 C C . LEU A 1 308 ? 11.687 -7.860 7.136 1.00 89.69 308 LEU A C 1
ATOM 2430 O O . LEU A 1 308 ? 12.140 -8.719 6.389 1.00 89.69 308 LEU A O 1
ATOM 2434 N N . MET A 1 309 ? 11.086 -6.757 6.671 1.00 88.06 309 MET A N 1
ATOM 2435 C CA . MET A 1 309 ? 11.003 -6.420 5.242 1.00 88.06 309 MET A CA 1
ATOM 2436 C C . MET A 1 309 ? 12.396 -6.275 4.622 1.00 88.06 309 MET A C 1
ATOM 2438 O O . MET A 1 309 ? 12.642 -6.827 3.552 1.00 88.06 309 MET A O 1
ATOM 2442 N N . GLY A 1 310 ? 13.313 -5.587 5.311 1.00 86.12 310 GLY A N 1
ATOM 2443 C CA . GLY A 1 310 ? 14.711 -5.486 4.894 1.00 86.12 310 GLY A CA 1
ATOM 2444 C C . GLY A 1 310 ? 15.382 -6.855 4.791 1.00 86.12 310 GLY A C 1
ATOM 2445 O O . GLY A 1 310 ? 16.000 -7.152 3.777 1.00 86.12 310 GLY A O 1
ATOM 2446 N N . LEU A 1 311 ? 15.203 -7.720 5.792 1.00 84.94 311 LEU A N 1
ATOM 2447 C CA . LEU A 1 311 ? 15.762 -9.073 5.812 1.00 84.94 311 LEU A CA 1
ATOM 2448 C C . LEU A 1 311 ? 15.179 -9.966 4.706 1.00 84.94 311 LEU A C 1
ATOM 2450 O O . LEU A 1 311 ? 15.923 -10.698 4.058 1.00 84.94 311 LEU A O 1
ATOM 2454 N N . PHE A 1 312 ? 13.872 -9.879 4.443 1.00 82.81 312 PHE A N 1
ATOM 2455 C CA . PHE A 1 312 ? 13.234 -10.631 3.361 1.00 82.81 312 PHE A CA 1
ATOM 2456 C C . PHE A 1 312 ? 13.682 -10.185 1.971 1.00 82.81 312 PHE A C 1
ATOM 2458 O O . PHE A 1 312 ? 13.735 -11.023 1.074 1.00 82.81 312 PHE A O 1
ATOM 2465 N N . ALA A 1 313 ? 14.067 -8.919 1.793 1.00 78.56 313 ALA A N 1
ATOM 2466 C CA . ALA A 1 313 ? 14.639 -8.456 0.531 1.00 78.56 313 ALA A CA 1
ATOM 2467 C C . ALA A 1 313 ? 15.963 -9.171 0.182 1.00 78.56 313 ALA A C 1
ATOM 24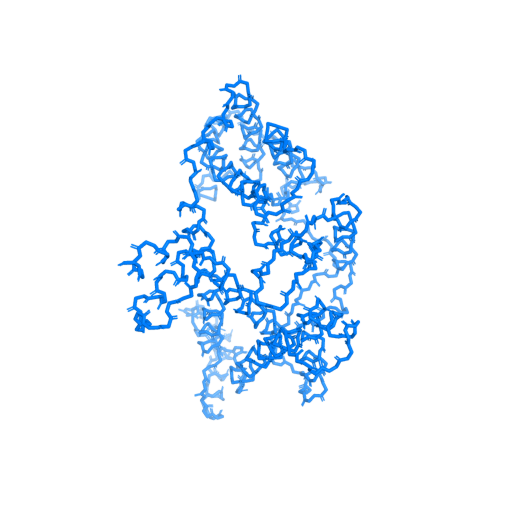69 O O . ALA A 1 313 ? 16.268 -9.322 -0.993 1.00 78.56 313 ALA A O 1
ATOM 2470 N N . PHE A 1 314 ? 16.712 -9.671 1.176 1.00 75.25 314 PHE A N 1
ATOM 2471 C CA . PHE A 1 314 ? 17.918 -10.490 0.965 1.00 75.25 314 PHE A CA 1
ATOM 2472 C C . PHE A 1 314 ? 17.627 -11.988 0.774 1.00 75.25 314 PHE A C 1
ATOM 2474 O O . PHE A 1 314 ? 18.500 -12.741 0.351 1.00 75.25 314 PHE A O 1
ATOM 2481 N N . GLY A 1 315 ? 16.419 -12.444 1.114 1.00 70.25 315 GLY A N 1
ATOM 2482 C CA . GLY A 1 315 ? 16.025 -13.856 1.128 1.00 70.25 315 GLY A CA 1
ATOM 2483 C C . GLY A 1 315 ? 15.241 -14.304 -0.106 1.00 70.25 315 GLY A C 1
ATOM 2484 O O . GLY A 1 315 ? 14.419 -15.214 0.015 1.00 70.25 315 GLY A O 1
ATOM 2485 N N . GLY A 1 316 ? 15.439 -13.662 -1.263 1.00 68.81 316 GLY A N 1
ATOM 2486 C CA . GLY A 1 316 ? 14.573 -13.813 -2.439 1.00 68.81 316 GLY A CA 1
ATOM 2487 C C . GLY A 1 316 ? 14.396 -15.251 -2.931 1.00 68.81 316 GLY A C 1
ATOM 2488 O O . GLY A 1 316 ? 13.274 -15.677 -3.214 1.00 68.81 316 GLY A O 1
ATOM 2489 N N . SER A 1 317 ? 15.464 -16.049 -2.909 1.00 71.25 317 SER A N 1
ATOM 2490 C CA . SER A 1 317 ? 15.423 -17.481 -3.242 1.00 71.25 317 SER A CA 1
ATOM 2491 C C . SER A 1 317 ? 14.452 -18.315 -2.388 1.00 71.25 317 SER A C 1
ATOM 2493 O O . SER A 1 317 ? 13.895 -19.292 -2.895 1.00 71.25 317 SER A O 1
ATOM 2495 N N . TYR A 1 318 ? 14.193 -17.920 -1.137 1.00 71.62 318 TYR A N 1
ATOM 2496 C CA . TYR A 1 318 ? 13.305 -18.634 -0.212 1.00 71.62 318 TYR A CA 1
ATOM 2497 C C . TYR A 1 318 ? 11.846 -18.154 -0.269 1.00 71.62 318 TYR A C 1
ATOM 2499 O O . TYR A 1 318 ? 10.948 -18.879 0.161 1.00 71.62 318 TYR A O 1
ATOM 2507 N N . LEU A 1 319 ? 11.579 -16.958 -0.808 1.00 71.06 319 LEU A N 1
ATOM 2508 C CA . LEU A 1 319 ? 10.267 -16.302 -0.737 1.00 71.06 319 LEU A CA 1
ATOM 2509 C C . LEU A 1 319 ? 9.438 -16.427 -2.029 1.00 71.06 319 LEU A C 1
ATOM 2511 O O . LEU A 1 319 ? 8.790 -15.479 -2.466 1.00 71.06 319 LEU A O 1
ATOM 2515 N N . ARG A 1 320 ? 9.414 -17.619 -2.634 1.00 75.81 320 ARG A N 1
ATOM 2516 C CA . ARG A 1 320 ? 8.681 -17.899 -3.886 1.00 75.81 320 ARG A CA 1
ATOM 2517 C C . ARG A 1 320 ? 7.188 -18.140 -3.653 1.00 75.81 320 ARG A C 1
ATOM 2519 O O . ARG A 1 320 ? 6.655 -19.209 -3.949 1.00 75.81 320 ARG A O 1
ATOM 2526 N N . LEU A 1 321 ? 6.505 -17.146 -3.097 1.00 83.06 321 LEU A N 1
ATOM 2527 C CA . LEU A 1 321 ? 5.066 -17.220 -2.856 1.00 83.06 321 LEU A CA 1
ATOM 2528 C C . LEU A 1 321 ? 4.282 -17.080 -4.171 1.00 83.06 321 LEU A C 1
ATOM 2530 O O . LEU A 1 321 ? 4.640 -16.249 -5.009 1.00 83.06 321 LEU A O 1
ATOM 2534 N N . PRO A 1 322 ? 3.192 -17.845 -4.360 1.00 86.88 322 PRO A N 1
ATOM 2535 C CA . PRO A 1 322 ? 2.330 -17.697 -5.523 1.00 86.88 322 PRO A CA 1
ATOM 2536 C C . PRO A 1 322 ? 1.635 -16.334 -5.492 1.00 86.88 322 PRO A C 1
ATOM 2538 O O . PRO A 1 322 ? 0.907 -16.013 -4.547 1.00 86.88 322 PRO A O 1
ATOM 2541 N N . LEU A 1 323 ? 1.815 -15.545 -6.551 1.00 89.31 323 LEU A N 1
ATOM 2542 C CA . LEU A 1 323 ? 1.281 -14.186 -6.655 1.00 89.31 323 LEU A CA 1
ATOM 2543 C C . LEU A 1 323 ? -0.258 -14.176 -6.554 1.00 89.31 323 LEU A C 1
ATOM 2545 O O . LEU A 1 323 ? -0.841 -13.311 -5.905 1.00 89.31 323 LEU A O 1
ATOM 2549 N N . ALA A 1 324 ? -0.910 -15.222 -7.074 1.00 91.44 324 ALA A N 1
ATOM 2550 C CA . ALA A 1 324 ? -2.352 -15.441 -6.947 1.00 91.44 324 ALA A CA 1
ATOM 2551 C C . ALA A 1 324 ? -2.842 -15.501 -5.485 1.00 91.44 324 ALA A C 1
ATOM 2553 O O . ALA A 1 324 ? -3.927 -15.008 -5.177 1.00 91.44 324 ALA A O 1
ATOM 2554 N N . SER A 1 325 ? -2.043 -16.049 -4.560 1.00 92.38 325 SER A N 1
ATOM 2555 C CA . SER A 1 325 ? -2.405 -16.081 -3.136 1.00 92.38 325 SER A CA 1
ATOM 2556 C C . SER A 1 325 ? -2.376 -14.683 -2.515 1.00 92.38 325 SER A C 1
ATOM 2558 O O . SER A 1 325 ? -3.204 -14.381 -1.659 1.00 92.38 325 SER A O 1
ATOM 2560 N N . LEU A 1 326 ? -1.453 -13.813 -2.941 1.00 91.62 326 LEU A N 1
ATOM 2561 C CA . LEU A 1 326 ? -1.381 -12.429 -2.458 1.00 91.62 326 LEU A CA 1
ATOM 2562 C C . LEU A 1 326 ? -2.609 -11.626 -2.908 1.00 91.62 326 LEU A C 1
ATOM 2564 O O . LEU A 1 326 ? -3.219 -10.932 -2.095 1.00 91.62 326 LEU A O 1
ATOM 2568 N N . PHE A 1 327 ? -3.044 -11.797 -4.160 1.00 93.12 327 PHE A N 1
ATOM 2569 C CA . PHE A 1 327 ? -4.284 -11.185 -4.651 1.00 93.12 327 PHE A CA 1
ATOM 2570 C C . PHE A 1 327 ? -5.544 -11.756 -3.983 1.00 93.12 327 PHE A C 1
ATOM 2572 O O . PHE A 1 327 ? -6.498 -11.016 -3.749 1.00 93.12 327 PHE A O 1
ATOM 2579 N N . GLY A 1 328 ? -5.538 -13.028 -3.567 1.00 94.44 328 GLY A N 1
ATOM 2580 C CA . GLY A 1 328 ? -6.601 -13.583 -2.718 1.00 94.44 328 GLY A CA 1
ATOM 2581 C C . GLY A 1 328 ? -6.702 -12.872 -1.361 1.00 94.44 328 GLY A C 1
ATOM 2582 O O . GLY A 1 328 ? -7.799 -12.620 -0.858 1.00 94.44 328 GLY A O 1
ATOM 2583 N N . VAL A 1 329 ? -5.561 -12.471 -0.792 1.00 92.19 329 VAL A N 1
ATOM 2584 C CA . VAL A 1 329 ? -5.514 -11.649 0.426 1.00 92.19 329 VAL A CA 1
ATOM 2585 C C . VAL A 1 329 ? -5.951 -10.209 0.166 1.00 92.19 329 VAL A C 1
ATOM 2587 O O . VAL A 1 329 ? -6.671 -9.654 0.994 1.00 92.19 329 VAL A O 1
ATOM 2590 N N . PHE A 1 330 ? -5.586 -9.602 -0.966 1.00 91.25 330 PHE A N 1
ATOM 2591 C CA . PHE A 1 330 ? -6.086 -8.270 -1.340 1.00 91.25 330 PHE A CA 1
ATOM 2592 C C . PHE A 1 330 ? -7.608 -8.248 -1.479 1.00 91.25 330 PHE A C 1
ATOM 2594 O O . PHE A 1 330 ? -8.253 -7.346 -0.939 1.00 91.25 330 PHE A O 1
ATOM 2601 N N . LEU A 1 331 ? -8.190 -9.282 -2.092 1.00 93.69 331 LEU A N 1
ATOM 2602 C CA . LEU A 1 331 ? -9.638 -9.452 -2.151 1.00 93.69 331 LEU A CA 1
ATOM 2603 C C . LEU A 1 331 ? -10.245 -9.552 -0.741 1.00 93.69 331 LEU A C 1
ATOM 2605 O O . LEU A 1 331 ? -11.224 -8.868 -0.441 1.00 93.69 331 LEU A O 1
ATOM 2609 N N . TYR A 1 332 ? -9.638 -10.345 0.150 1.00 92.12 332 TYR A N 1
ATOM 2610 C CA . TYR A 1 332 ? -10.075 -10.461 1.547 1.00 92.12 332 TYR A CA 1
ATOM 2611 C C . TYR A 1 332 ? -10.027 -9.114 2.282 1.00 92.12 332 TYR A C 1
ATOM 2613 O O . TYR A 1 332 ? -11.011 -8.729 2.915 1.00 92.12 332 TYR A O 1
ATOM 2621 N N . LEU A 1 333 ? -8.919 -8.375 2.177 1.00 88.19 333 LEU A N 1
ATOM 2622 C CA . LEU A 1 333 ? -8.756 -7.064 2.810 1.00 88.19 333 LEU A CA 1
ATOM 2623 C C . LEU A 1 333 ? -9.777 -6.052 2.282 1.00 88.19 333 LEU A C 1
ATOM 2625 O O . LEU A 1 333 ? -10.374 -5.329 3.080 1.00 88.19 333 LEU A O 1
ATOM 2629 N N . GLY A 1 334 ? -10.030 -6.039 0.970 1.00 89.06 334 GLY A N 1
ATOM 2630 C CA . GLY A 1 334 ? -11.055 -5.194 0.359 1.00 89.06 334 GLY A CA 1
ATOM 2631 C C . GLY A 1 334 ? -12.447 -5.461 0.937 1.00 89.06 334 GLY A C 1
ATOM 2632 O O . GLY A 1 334 ? -13.114 -4.537 1.401 1.00 89.06 334 GLY A O 1
ATOM 2633 N N . VAL A 1 335 ? -12.866 -6.729 1.005 1.00 90.25 335 VAL A N 1
ATOM 2634 C CA . VAL A 1 335 ? -14.182 -7.092 1.563 1.00 90.25 335 VAL A CA 1
ATOM 2635 C C . VAL A 1 335 ? -14.257 -6.796 3.065 1.00 90.25 335 VAL A C 1
ATOM 2637 O O . VAL A 1 335 ? -15.255 -6.247 3.531 1.00 90.25 335 VAL A O 1
ATOM 2640 N N . MET A 1 336 ? -13.216 -7.113 3.843 1.00 85.56 336 MET A N 1
ATOM 2641 C CA . MET A 1 336 ? -13.231 -6.876 5.293 1.00 85.56 336 MET A CA 1
ATOM 2642 C C . MET A 1 336 ? -13.265 -5.393 5.642 1.00 85.56 336 MET A C 1
ATOM 2644 O O . MET A 1 336 ? -13.986 -5.015 6.568 1.00 85.56 336 MET A O 1
ATOM 2648 N N . ASN A 1 337 ? -12.561 -4.548 4.893 1.00 82.56 337 ASN A N 1
ATOM 2649 C CA . ASN A 1 337 ? -12.582 -3.110 5.130 1.00 82.56 337 ASN A CA 1
ATOM 2650 C C . ASN A 1 337 ? -13.979 -2.511 4.909 1.00 82.56 337 ASN A C 1
ATOM 2652 O O . ASN A 1 337 ? -14.396 -1.676 5.709 1.00 82.56 337 ASN A O 1
ATOM 2656 N N . LEU A 1 338 ? -14.747 -2.991 3.920 1.00 85.00 338 LEU A N 1
ATOM 2657 C CA . LEU A 1 338 ? -16.124 -2.529 3.684 1.00 85.00 338 LEU A CA 1
ATOM 2658 C C . LEU A 1 338 ? -17.065 -2.821 4.863 1.00 85.00 338 LEU A C 1
ATOM 2660 O O . LEU A 1 338 ? -17.939 -2.008 5.157 1.00 85.00 338 LEU A O 1
ATOM 2664 N N . THR A 1 339 ? -16.878 -3.939 5.576 1.00 81.38 339 THR A N 1
ATOM 2665 C CA . THR A 1 339 ? -17.765 -4.315 6.700 1.00 81.38 339 THR A CA 1
ATOM 2666 C C . THR A 1 339 ? -17.723 -3.327 7.874 1.00 81.38 339 THR A C 1
ATOM 2668 O O . THR A 1 339 ? -18.701 -3.204 8.615 1.00 81.38 339 THR A O 1
ATOM 2671 N N . GLY A 1 340 ? -16.607 -2.609 8.042 1.00 74.06 340 GLY A N 1
ATOM 2672 C CA . GLY A 1 340 ? -16.396 -1.653 9.132 1.00 74.06 340 GLY A CA 1
ATOM 2673 C C . GLY A 1 340 ? -16.837 -0.217 8.830 1.00 74.06 340 GLY A C 1
ATOM 2674 O O . GLY A 1 340 ? -16.766 0.628 9.721 1.00 74.06 340 GLY A O 1
ATOM 2675 N N . VAL A 1 341 ? -17.268 0.079 7.600 1.00 82.69 341 VAL A N 1
ATOM 2676 C CA . VAL A 1 341 ? -17.613 1.439 7.156 1.00 82.69 341 VAL A CA 1
ATOM 2677 C C . VAL A 1 341 ? -19.109 1.699 7.362 1.00 82.69 341 VAL A C 1
ATOM 2679 O O . VAL A 1 341 ? -19.945 0.965 6.830 1.00 82.69 341 VAL A O 1
ATOM 2682 N N . GLN A 1 342 ? -19.475 2.768 8.084 1.00 83.50 342 GLN A N 1
ATOM 2683 C CA . GLN A 1 342 ? -20.890 3.065 8.363 1.00 83.50 342 GLN A CA 1
ATOM 2684 C C . GLN A 1 342 ? -21.662 3.419 7.096 1.00 83.50 342 GLN A C 1
ATOM 2686 O O . GLN A 1 342 ? -22.826 3.051 6.966 1.00 83.50 342 GLN A O 1
ATOM 2691 N N . PHE A 1 343 ? -21.019 4.101 6.147 1.00 85.31 343 PHE A N 1
ATOM 2692 C CA . PHE A 1 343 ? -21.605 4.365 4.834 1.00 85.31 343 PHE A CA 1
ATOM 2693 C C . PHE A 1 343 ? -22.094 3.079 4.143 1.00 85.31 343 PHE A C 1
ATOM 2695 O O . PHE A 1 343 ? -23.238 3.020 3.698 1.00 85.31 343 PHE A O 1
ATOM 2702 N N . VAL A 1 344 ? -21.284 2.015 4.140 1.00 85.25 344 VAL A N 1
ATOM 2703 C CA . VAL A 1 344 ? -21.652 0.717 3.550 1.00 85.25 344 VAL A CA 1
ATOM 2704 C C . VAL A 1 344 ? -22.764 0.042 4.348 1.00 85.25 344 VAL A C 1
ATOM 2706 O O . VAL A 1 344 ? -23.716 -0.466 3.762 1.00 85.25 344 VAL A O 1
ATOM 2709 N N . GLN A 1 345 ? -22.695 0.082 5.681 1.00 85.75 345 GLN A N 1
ATOM 2710 C CA . GLN A 1 345 ? -23.759 -0.448 6.542 1.00 85.75 345 GLN A CA 1
ATOM 2711 C C . GLN A 1 345 ? -25.104 0.242 6.270 1.00 85.75 345 GLN A C 1
ATOM 2713 O O . GLN A 1 345 ? -26.132 -0.426 6.195 1.00 85.75 345 GLN A O 1
ATOM 2718 N N . ARG A 1 346 ? -25.101 1.559 6.038 1.00 87.44 346 ARG A N 1
ATOM 2719 C CA . ARG A 1 346 ? -26.295 2.327 5.652 1.00 87.44 346 ARG A CA 1
ATOM 2720 C C . ARG A 1 346 ? -26.802 1.972 4.261 1.00 87.44 346 ARG A C 1
ATOM 2722 O O . ARG A 1 346 ? -28.008 1.847 4.094 1.00 87.44 346 ARG A O 1
ATOM 2729 N N . ILE A 1 347 ? -25.911 1.757 3.290 1.00 88.38 347 ILE A N 1
ATOM 2730 C CA . ILE A 1 347 ? -26.302 1.245 1.966 1.00 88.38 347 ILE A CA 1
ATOM 2731 C C . ILE A 1 347 ? -27.008 -0.109 2.108 1.00 88.38 347 ILE A C 1
ATOM 2733 O O . ILE A 1 347 ? -28.064 -0.314 1.519 1.00 88.38 347 ILE A O 1
ATOM 2737 N N . ILE A 1 348 ? -26.457 -1.013 2.922 1.00 87.81 348 ILE A N 1
ATOM 2738 C CA . ILE A 1 348 ? -27.045 -2.334 3.170 1.00 87.81 348 ILE A CA 1
ATOM 2739 C C . ILE A 1 348 ? -28.418 -2.209 3.850 1.00 87.81 348 ILE A C 1
ATOM 2741 O O . ILE A 1 348 ? -29.332 -2.951 3.497 1.00 87.81 348 ILE A O 1
ATOM 2745 N N . LEU A 1 349 ? -28.599 -1.253 4.769 1.00 88.06 349 LEU A N 1
ATOM 2746 C CA . LEU A 1 349 ? -29.877 -1.024 5.454 1.00 88.06 349 LEU A CA 1
ATOM 2747 C C . LEU A 1 349 ? -31.027 -0.664 4.503 1.00 88.06 349 LEU A C 1
ATOM 2749 O O . LEU A 1 349 ? -32.159 -1.029 4.799 1.00 88.06 349 LEU A O 1
ATOM 2753 N N . PHE A 1 350 ? -30.766 -0.049 3.342 1.00 88.38 350 PHE A N 1
ATOM 2754 C CA . PHE A 1 350 ? -31.814 0.173 2.330 1.00 88.38 350 PHE A CA 1
ATOM 2755 C C . PHE A 1 350 ? -32.414 -1.132 1.785 1.00 88.38 350 PHE A C 1
ATOM 2757 O O . PHE A 1 350 ? -33.549 -1.132 1.314 1.00 88.38 350 PHE A O 1
ATOM 2764 N N . PHE A 1 351 ? -31.672 -2.240 1.853 1.00 90.88 351 PHE A N 1
ATOM 2765 C CA . PHE A 1 351 ? -32.117 -3.559 1.396 1.00 90.88 351 PHE A CA 1
ATOM 2766 C C . PHE A 1 351 ? -32.653 -4.444 2.530 1.00 90.88 351 PHE A C 1
ATOM 2768 O O . PHE A 1 351 ? -33.100 -5.564 2.276 1.00 90.88 351 PHE A O 1
ATOM 2775 N N . ILE A 1 352 ? -32.615 -3.968 3.777 1.00 87.88 352 ILE A N 1
ATOM 2776 C CA . ILE A 1 352 ? -33.107 -4.689 4.953 1.00 87.88 352 ILE A CA 1
ATOM 2777 C C . ILE A 1 352 ? -34.495 -4.134 5.322 1.00 87.88 352 ILE A C 1
ATOM 2779 O O . ILE A 1 352 ? -34.670 -2.919 5.377 1.00 87.88 352 ILE A O 1
ATOM 2783 N N . PRO A 1 353 ? -35.504 -4.980 5.606 1.00 87.38 353 PRO A N 1
ATOM 2784 C CA . PRO A 1 353 ? -36.784 -4.485 6.097 1.00 87.38 353 PRO A CA 1
ATOM 2785 C C . PRO A 1 353 ? -36.624 -3.871 7.494 1.00 87.38 353 PRO A C 1
ATOM 2787 O O . PRO A 1 353 ? -35.923 -4.438 8.331 1.00 87.38 353 PRO A O 1
ATOM 2790 N N . GLY A 1 354 ? -37.344 -2.780 7.784 1.00 82.25 354 GLY A N 1
ATOM 2791 C CA . GLY A 1 354 ? -37.205 -2.007 9.032 1.00 82.25 354 GLY A CA 1
ATOM 2792 C C . GLY A 1 354 ? -37.295 -2.818 10.333 1.00 82.25 354 GLY A C 1
ATOM 2793 O O . GLY A 1 354 ? -36.654 -2.478 11.319 1.00 82.25 354 GLY A O 1
ATOM 2794 N N . LYS A 1 355 ? -37.996 -3.961 10.320 1.00 83.88 355 LYS A N 1
ATOM 2795 C CA . LYS A 1 355 ? -38.081 -4.902 11.453 1.00 83.88 355 LYS A CA 1
ATOM 2796 C C . LYS A 1 355 ? -36.720 -5.455 11.911 1.00 83.88 355 LYS A C 1
ATOM 2798 O O . LYS A 1 355 ? -36.597 -5.878 13.055 1.00 83.88 355 LYS A O 1
ATOM 2803 N N . TYR A 1 356 ? -35.728 -5.500 11.024 1.00 84.31 356 TYR A N 1
ATOM 2804 C CA . TYR A 1 356 ? -34.391 -6.035 11.304 1.00 84.31 356 TYR A CA 1
ATOM 2805 C C . TYR A 1 356 ? -33.331 -4.938 11.427 1.00 84.31 356 TYR A C 1
ATOM 2807 O O . TYR A 1 356 ? -32.136 -5.225 11.321 1.00 84.31 356 TYR A O 1
ATOM 2815 N N . PHE A 1 357 ? -33.739 -3.680 11.607 1.00 82.81 357 PHE A N 1
ATOM 2816 C CA . PHE A 1 357 ? -32.778 -2.613 11.836 1.00 82.81 357 PHE A CA 1
ATOM 2817 C C . PHE A 1 357 ? -32.039 -2.849 13.159 1.00 82.81 357 PHE A C 1
ATOM 2819 O O . PHE A 1 357 ? -32.673 -3.102 14.180 1.00 82.81 357 PHE A O 1
ATOM 2826 N N . PRO A 1 358 ? -30.695 -2.817 13.146 1.00 79.50 358 PRO A N 1
ATOM 2827 C CA . PRO A 1 358 ? -29.914 -2.931 14.364 1.00 79.50 358 PRO A CA 1
ATOM 2828 C C . PRO A 1 358 ? -30.082 -1.658 15.195 1.00 79.50 358 PRO A C 1
ATOM 2830 O O . PRO A 1 358 ? -30.243 -0.577 14.630 1.00 79.50 358 PRO A O 1
ATOM 2833 N N . ASP A 1 359 ? -29.952 -1.759 16.516 1.00 70.69 359 ASP A N 1
ATOM 2834 C CA . ASP A 1 359 ? -29.942 -0.594 17.403 1.00 70.69 359 ASP A CA 1
ATOM 2835 C C . ASP A 1 359 ? -28.651 0.201 17.179 1.00 70.69 359 ASP A C 1
ATOM 2837 O O . ASP A 1 359 ? -27.577 -0.159 17.680 1.00 70.69 359 ASP A O 1
ATOM 2841 N N . THR A 1 360 ? -28.735 1.283 16.408 1.00 76.56 360 THR A N 1
ATOM 2842 C CA . THR A 1 360 ? -27.636 2.210 16.108 1.00 76.56 360 THR A CA 1
ATOM 2843 C C . THR A 1 360 ? -28.139 3.649 16.245 1.00 76.56 360 THR A C 1
ATOM 2845 O O . THR A 1 360 ? -29.321 3.898 16.021 1.00 76.56 360 THR A O 1
ATOM 2848 N N . PRO A 1 361 ? -27.276 4.639 16.545 1.00 70.81 361 PRO A N 1
ATOM 2849 C CA . PRO A 1 361 ? -27.722 6.012 16.827 1.00 70.81 361 PRO A CA 1
ATOM 2850 C C . PRO A 1 361 ? -28.459 6.699 15.664 1.00 70.81 361 PRO A C 1
ATOM 2852 O O . PRO A 1 361 ? -29.044 7.756 15.846 1.00 70.81 361 PRO A O 1
ATOM 2855 N N . TYR A 1 362 ? -28.400 6.139 14.454 1.00 73.56 362 TYR A N 1
ATOM 2856 C CA . TYR A 1 362 ? -29.097 6.643 13.267 1.00 73.56 362 TYR A CA 1
ATOM 2857 C C . TYR A 1 362 ? -30.318 5.797 12.864 1.00 73.56 362 TYR A C 1
ATOM 2859 O O . TYR A 1 362 ? -31.020 6.170 11.931 1.00 73.56 362 TYR A O 1
ATOM 2867 N N . THR A 1 363 ? -30.564 4.666 13.527 1.00 68.88 363 THR A N 1
ATOM 2868 C CA . THR A 1 363 ? -31.790 3.862 13.387 1.00 68.88 363 THR A CA 1
ATOM 2869 C C . THR A 1 363 ? -32.731 4.051 14.578 1.00 68.88 363 THR A C 1
ATOM 2871 O O . THR A 1 363 ? -33.933 3.895 14.403 1.00 68.88 363 THR A O 1
ATOM 2874 N N . GLU A 1 364 ? -32.216 4.466 15.744 1.00 65.56 364 GLU A N 1
ATOM 2875 C CA . GLU A 1 364 ? -33.004 4.779 16.950 1.00 65.56 364 GLU A CA 1
ATOM 2876 C C . GLU A 1 364 ? -34.117 5.811 16.669 1.00 65.56 364 GLU A C 1
ATOM 2878 O O . GLU A 1 364 ? -35.245 5.618 17.099 1.00 65.56 364 GLU A O 1
ATOM 2883 N N . SER A 1 365 ? -33.856 6.833 15.844 1.00 61.53 365 SER A N 1
ATOM 2884 C CA . SER A 1 365 ? -34.840 7.872 15.493 1.00 61.53 365 SER A CA 1
ATOM 2885 C C . SER A 1 365 ? -35.877 7.470 14.433 1.00 61.53 365 SER A C 1
ATOM 2887 O O . SER A 1 365 ? -36.678 8.306 14.032 1.00 61.53 365 SER A O 1
ATOM 2889 N N . VAL A 1 366 ? -35.783 6.261 13.872 1.00 59.25 366 VAL A N 1
ATOM 2890 C CA . VAL A 1 366 ? -36.690 5.753 12.818 1.00 59.25 366 VAL A CA 1
ATOM 2891 C C . VAL A 1 366 ? -37.587 4.630 13.356 1.00 59.25 366 VAL A C 1
ATOM 2893 O O . VAL A 1 366 ? -38.557 4.248 12.707 1.00 59.25 366 VAL A O 1
ATOM 2896 N N . ILE A 1 367 ? -37.227 4.066 14.513 1.00 55.56 367 ILE A N 1
ATOM 2897 C CA . ILE A 1 367 ? -37.959 2.986 15.183 1.00 55.56 367 ILE A CA 1
ATOM 2898 C C . ILE A 1 367 ? -38.982 3.551 16.194 1.00 55.56 367 ILE A C 1
ATOM 2900 O O . ILE A 1 367 ? -39.938 2.849 16.524 1.00 55.56 367 ILE A O 1
ATOM 2904 N N . GLU A 1 368 ? -38.812 4.804 16.639 1.00 46.19 368 GLU A N 1
ATOM 2905 C CA . GLU A 1 368 ? -39.869 5.626 17.263 1.00 46.19 368 GLU A CA 1
ATOM 2906 C C . GLU A 1 368 ? -40.838 6.177 16.211 1.00 46.19 368 GLU A C 1
ATOM 2908 O O . GLU A 1 368 ? -42.063 6.145 16.481 1.00 46.19 368 GLU A O 1
#

Radius of gyration: 25.22 Å; chains: 1; bounding box: 69×59×68 Å